Protein AF-A0A2J8P5T5-F1 (afdb_monomer_lite)

Secondary structure (DSSP, 8-state):
----------------------SS--PPPPP--HHHHHHHHHT-TT--SHHHHHHHHHHHHHHTT-HHHHHHHHTT-HHHHHHHS-TTSGGG-HHHHHHHHHHGGGGGGS---TTTTT--SSEEEEEEE------S-SPPP-S-EEEEEEETTEE---EEPPTT--EEEEEEE---SEEEEEEEE---

Foldseek 3Di:
DDDDDDDDDDDDDDDDDPPPPDPPFDDDDDDDDLVVLLVVLVPPPVQDDPVSSVVLSCLVCLQVLNNLVSVCVVLVPVVVVPVPDDCPDQSNPVVSVVVVSVVSNVSSVDRHLRNLVPQQFDKDKDKFAADDDPDPDDDDDDFWKWKKWAAPSGIDDTHTDPPPDGIDIDIDGRRRHTDDMDMDTPPD

InterPro domains:
  IPR004012 RUN domain [PF02759] (38-112)
  IPR004012 RUN domain [PS50826] (1-120)
  IPR004012 RUN domain [SM00593] (54-117)
  IPR036392 PLAT/LH2 domain superfamily [SSF49723] (125-188)
  IPR037213 RUN domain superfamily [G3DSA:1.20.58.900] (7-121)
  IPR037213 RUN domain superfamily [SSF140741] (29-117)
  IPR047278 DENN domain-containing protein 5A/B [PTHR46070] (7-188)

Organism: Pan troglodytes (NCBI:txid9598)

pLDDT: mean 87.43, std 20.76, range [27.47, 98.69]

Sequence (188 aa):
QDNRQRKLTSGSLSTSERRKSDASSLMPPLRISLIQDMRHIQNIGEIKTDVGKARAWVRLSMEKKLLSRHLKQLLSDHELTKKLYKRYAFLRCDDEKEQFLYHLLSFNAVDYFCFTNVFTTILIPYHILIVPSKKLGGSMFTANPWICISGELGETQILQIPRNVLEMTFECQNLGKLTTVQIGHDNS

Structure (mmCIF, N/CA/C/O backbone):
data_AF-A0A2J8P5T5-F1
#
_entry.id   AF-A0A2J8P5T5-F1
#
loop_
_atom_site.group_PDB
_atom_site.id
_atom_site.type_symbol
_atom_site.label_atom_id
_atom_site.label_alt_id
_atom_site.label_comp_id
_atom_site.label_asym_id
_atom_site.label_entity_id
_atom_site.label_seq_id
_atom_site.pdbx_PDB_ins_code
_atom_site.Cartn_x
_atom_site.Cartn_y
_atom_site.Cartn_z
_atom_site.occupancy
_atom_site.B_iso_or_equiv
_atom_site.auth_seq_id
_atom_site.auth_comp_id
_atom_site.auth_asym_id
_atom_site.auth_atom_id
_atom_site.pdbx_PDB_model_num
ATOM 1 N N . GLN A 1 1 ? 72.557 45.387 9.253 1.00 35.22 1 GLN A N 1
ATOM 2 C CA . GLN A 1 1 ? 71.970 45.934 8.016 1.00 35.22 1 GLN A CA 1
ATOM 3 C C . GLN A 1 1 ? 71.330 44.779 7.271 1.00 35.22 1 GLN A C 1
ATOM 5 O O . GLN A 1 1 ? 72.048 43.833 6.989 1.00 35.22 1 GLN A O 1
ATOM 10 N N . ASP A 1 2 ? 70.012 44.886 7.053 1.00 29.78 2 ASP A N 1
ATOM 11 C CA . ASP A 1 2 ? 69.131 44.076 6.189 1.00 29.78 2 ASP A CA 1
ATOM 12 C C . ASP A 1 2 ? 69.034 42.556 6.483 1.00 29.78 2 ASP A C 1
ATOM 14 O O . ASP A 1 2 ? 70.019 41.893 6.750 1.00 29.78 2 ASP A O 1
ATOM 18 N N . ASN A 1 3 ? 67.879 41.879 6.461 1.00 28.92 3 ASN A N 1
ATOM 19 C CA . ASN A 1 3 ? 66.601 42.199 5.834 1.00 28.92 3 ASN A CA 1
ATOM 20 C C . ASN A 1 3 ? 65.466 41.271 6.347 1.00 28.92 3 ASN A C 1
ATOM 22 O O . ASN A 1 3 ? 65.709 40.113 6.672 1.00 28.92 3 ASN A O 1
ATOM 26 N N . ARG A 1 4 ? 64.219 41.754 6.218 1.00 33.91 4 ARG A N 1
ATOM 27 C CA . ARG A 1 4 ? 62.962 41.001 5.956 1.00 33.91 4 ARG A CA 1
ATOM 28 C C . ARG A 1 4 ? 62.221 40.249 7.073 1.00 33.91 4 ARG A C 1
ATOM 30 O O . ARG A 1 4 ? 62.177 39.028 7.158 1.00 33.91 4 ARG A O 1
ATOM 37 N N . GLN A 1 5 ? 61.420 41.046 7.771 1.00 36.28 5 GLN A N 1
ATOM 38 C CA . GLN A 1 5 ? 59.956 40.936 7.904 1.00 36.28 5 GLN A CA 1
ATOM 39 C C . GLN A 1 5 ? 59.239 39.865 7.040 1.00 36.28 5 GLN A C 1
ATOM 41 O O . GLN A 1 5 ? 59.203 39.972 5.814 1.00 36.28 5 GLN A O 1
ATOM 46 N N . ARG A 1 6 ? 58.522 38.933 7.689 1.00 32.44 6 ARG A N 1
ATOM 47 C CA . ARG A 1 6 ? 57.269 38.341 7.174 1.00 32.44 6 ARG A CA 1
ATOM 48 C C . ARG A 1 6 ? 56.254 38.174 8.306 1.00 32.44 6 ARG A C 1
ATOM 50 O O . ARG A 1 6 ? 56.415 37.362 9.207 1.00 32.44 6 ARG A O 1
ATOM 57 N N . LYS A 1 7 ? 55.214 39.001 8.226 1.00 29.86 7 LYS A N 1
ATOM 58 C CA . LYS A 1 7 ? 54.005 39.030 9.052 1.00 29.86 7 LYS A CA 1
ATOM 59 C C . LYS A 1 7 ? 53.033 37.999 8.457 1.00 29.86 7 LYS A C 1
ATOM 61 O O . LYS A 1 7 ? 52.694 38.117 7.283 1.00 29.86 7 LYS A O 1
ATOM 66 N N . LEU A 1 8 ? 52.627 36.987 9.222 1.00 28.56 8 LEU A N 1
ATOM 67 C CA . LEU A 1 8 ? 51.576 36.043 8.822 1.00 28.56 8 LEU A CA 1
ATOM 68 C C . LEU A 1 8 ? 50.213 36.671 9.133 1.00 28.56 8 LEU A C 1
ATOM 70 O O . LEU A 1 8 ? 49.877 36.913 10.289 1.00 28.56 8 LEU A O 1
ATOM 74 N N . THR A 1 9 ? 49.460 36.985 8.084 1.00 30.09 9 THR A N 1
ATOM 75 C CA . THR A 1 9 ? 48.079 37.464 8.134 1.00 30.09 9 THR A CA 1
ATOM 76 C C . THR A 1 9 ? 47.120 36.274 8.136 1.00 30.09 9 THR A C 1
ATOM 78 O O . THR A 1 9 ? 47.152 35.435 7.238 1.00 30.09 9 THR A O 1
ATOM 81 N N . SER A 1 10 ? 46.239 36.206 9.138 1.00 32.12 10 SER A N 1
ATOM 82 C CA . SER A 1 10 ? 45.092 35.297 9.152 1.00 32.12 10 SER A CA 1
ATOM 83 C C . SER A 1 10 ? 44.019 35.820 8.191 1.00 32.12 10 SER A C 1
ATOM 85 O O . SER A 1 10 ? 43.298 36.766 8.509 1.00 32.12 10 SER A O 1
ATOM 87 N N . GLY A 1 11 ? 43.930 35.227 7.003 1.00 27.47 11 GLY A N 1
ATOM 88 C CA . GLY A 1 11 ? 42.862 35.484 6.039 1.00 27.47 11 GLY A CA 1
ATOM 89 C C . GLY A 1 11 ? 41.840 34.3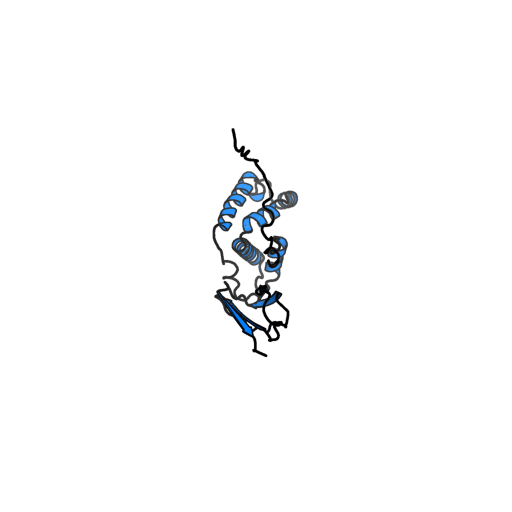53 6.054 1.00 27.47 11 GLY A C 1
ATOM 90 O O . GLY A 1 11 ? 42.068 33.307 5.457 1.00 27.47 11 GLY A O 1
ATOM 91 N N . SER A 1 12 ? 40.717 34.572 6.736 1.00 33.53 12 SER A N 1
ATOM 92 C CA . SER A 1 12 ? 39.482 33.807 6.552 1.00 33.53 12 SER A CA 1
ATOM 93 C C . SER A 1 12 ? 38.841 34.235 5.232 1.00 33.53 12 SER A C 1
ATOM 95 O O . SER A 1 12 ? 38.459 35.399 5.108 1.00 33.53 12 SER A O 1
ATOM 97 N N . LEU A 1 13 ? 38.687 33.321 4.267 1.00 30.72 13 LEU A N 1
ATOM 98 C CA . LEU A 1 13 ? 37.859 33.575 3.086 1.00 30.72 13 LEU A CA 1
ATOM 99 C C . LEU A 1 13 ? 37.164 32.299 2.576 1.00 30.72 13 LEU A C 1
ATOM 101 O O . LEU A 1 13 ? 37.778 31.413 1.991 1.00 30.72 13 LEU A O 1
ATOM 105 N N . SER A 1 14 ? 35.862 32.253 2.868 1.00 30.58 14 SER A N 1
ATOM 106 C CA . SER A 1 14 ? 34.749 31.651 2.117 1.00 30.58 14 SER A CA 1
ATOM 107 C C . SER A 1 14 ? 34.985 30.353 1.331 1.00 30.58 14 SER A C 1
ATOM 109 O O . SER A 1 14 ? 35.378 30.359 0.166 1.00 30.58 14 SER A O 1
ATOM 111 N N . THR A 1 15 ? 34.540 29.242 1.915 1.00 30.91 15 THR A N 1
ATOM 112 C CA . THR A 1 15 ? 34.145 28.027 1.196 1.00 30.91 15 THR A CA 1
ATOM 113 C C . THR A 1 15 ? 32.704 28.158 0.672 1.00 30.91 15 THR A C 1
ATOM 115 O O . THR A 1 15 ? 31.755 27.657 1.266 1.00 30.91 15 THR A O 1
ATOM 118 N N . SER A 1 16 ? 32.546 28.818 -0.474 1.00 36.56 16 SER A N 1
ATOM 119 C CA . SER A 1 16 ? 31.381 28.703 -1.371 1.00 36.56 16 SER A CA 1
ATOM 120 C C . SER A 1 16 ? 31.947 28.236 -2.715 1.00 36.56 16 SER A C 1
ATOM 122 O O . SER A 1 16 ? 32.933 28.792 -3.169 1.00 36.56 16 SER A O 1
ATOM 124 N N . GLU A 1 17 ? 31.488 27.194 -3.398 1.00 33.38 17 GLU A N 1
ATOM 125 C CA . GLU A 1 17 ? 30.139 26.664 -3.517 1.00 33.38 17 GLU A CA 1
ATOM 126 C C . GLU A 1 17 ? 30.220 25.133 -3.661 1.00 33.38 17 GLU A C 1
ATOM 128 O O . GLU A 1 17 ? 30.683 24.600 -4.673 1.00 33.38 17 GLU A O 1
ATOM 133 N N . ARG A 1 18 ? 29.734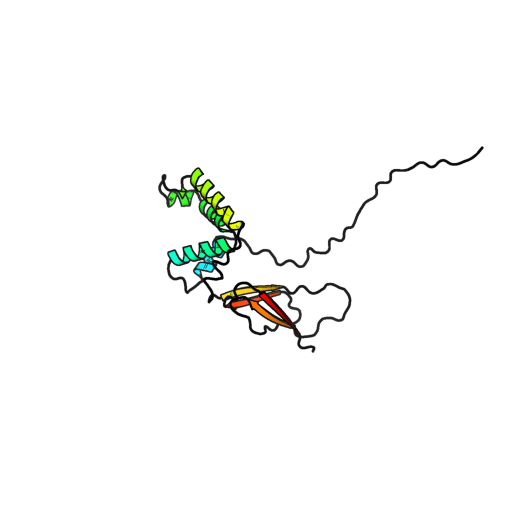 24.381 -2.665 1.00 37.88 18 ARG A N 1
ATOM 134 C CA . ARG A 1 18 ? 29.313 22.998 -2.921 1.00 37.88 18 ARG A CA 1
ATOM 135 C C . ARG A 1 18 ? 28.093 23.088 -3.827 1.00 37.88 18 ARG A C 1
ATOM 137 O O . ARG A 1 18 ? 27.024 23.486 -3.371 1.00 37.88 18 ARG A O 1
ATOM 144 N N . ARG A 1 19 ? 28.283 22.754 -5.106 1.00 39.84 19 ARG A N 1
ATOM 145 C CA . ARG A 1 19 ? 27.225 22.588 -6.107 1.00 39.84 19 ARG A CA 1
ATOM 146 C C . ARG A 1 19 ? 26.043 21.843 -5.479 1.00 39.84 19 ARG A C 1
ATOM 148 O O . ARG A 1 19 ? 26.111 20.642 -5.238 1.00 39.84 19 ARG A O 1
ATOM 155 N N . LYS A 1 20 ? 24.963 22.577 -5.199 1.00 43.47 20 LYS A N 1
ATOM 156 C CA . LYS A 1 20 ? 23.622 22.040 -4.946 1.00 43.47 20 LYS A CA 1
ATOM 157 C C . LYS A 1 20 ? 23.070 21.539 -6.282 1.00 43.47 20 LYS A C 1
ATOM 159 O O . LYS A 1 20 ? 22.247 22.184 -6.917 1.00 43.47 20 LYS A O 1
ATOM 164 N N . SER A 1 21 ? 23.558 20.401 -6.737 1.00 46.47 21 SER A N 1
ATOM 165 C CA . SER A 1 21 ? 22.941 19.628 -7.809 1.00 46.47 21 SER A CA 1
ATOM 166 C C . SER A 1 21 ? 22.584 18.293 -7.186 1.00 46.47 21 SER A C 1
ATOM 168 O O . SER A 1 21 ? 23.513 17.586 -6.829 1.00 46.47 21 SER A O 1
ATOM 170 N N . ASP A 1 22 ? 21.286 18.064 -6.937 1.00 47.22 22 ASP A N 1
ATOM 171 C CA . ASP A 1 22 ? 20.626 16.736 -6.860 1.00 47.22 22 ASP A CA 1
ATOM 172 C C . ASP A 1 22 ? 19.216 16.770 -6.228 1.00 47.22 22 ASP A C 1
ATOM 174 O O . ASP A 1 22 ? 18.605 15.737 -5.984 1.00 47.22 22 ASP A O 1
ATOM 178 N N . ALA A 1 23 ? 18.617 17.948 -6.026 1.00 47.44 23 ALA A N 1
ATOM 179 C CA . ALA A 1 23 ? 17.243 18.050 -5.514 1.00 47.44 23 ALA A CA 1
ATOM 180 C C . ALA A 1 23 ? 16.134 17.905 -6.587 1.00 47.44 23 ALA A C 1
ATOM 182 O O . ALA A 1 23 ? 14.965 18.089 -6.269 1.00 47.44 23 ALA A O 1
ATOM 183 N N . SER A 1 24 ? 16.461 17.637 -7.859 1.00 55.06 24 SER A N 1
ATOM 184 C CA . SER A 1 24 ? 15.536 17.866 -8.989 1.00 55.06 24 SER A CA 1
ATOM 185 C C . SER A 1 24 ? 14.972 16.617 -9.676 1.00 55.06 24 SER A C 1
ATOM 187 O O . SER A 1 24 ? 14.573 16.701 -10.834 1.00 55.06 24 SER A O 1
ATOM 189 N N . SER A 1 25 ? 14.930 15.462 -9.012 1.00 61.00 25 SER A N 1
ATOM 190 C CA . SER A 1 25 ? 14.325 14.252 -9.605 1.00 61.00 25 SER A 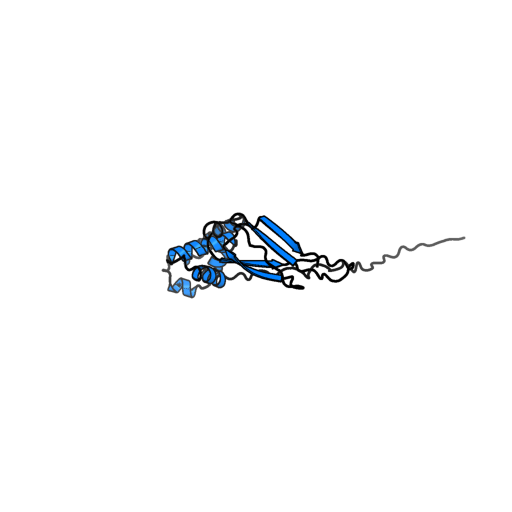CA 1
ATOM 191 C C . SER A 1 25 ? 13.922 13.215 -8.554 1.00 61.00 25 SER A C 1
ATOM 193 O O . SER A 1 25 ? 14.279 12.046 -8.651 1.00 61.00 25 SER A O 1
ATOM 195 N N . LEU A 1 26 ? 13.205 13.650 -7.518 1.00 78.44 26 LEU A N 1
ATOM 196 C CA . LEU A 1 26 ? 12.557 12.745 -6.570 1.00 78.44 26 LEU A CA 1
ATOM 197 C C . LEU A 1 26 ? 11.050 12.822 -6.798 1.00 78.44 26 LEU A C 1
ATOM 199 O O . LEU A 1 26 ? 10.496 13.922 -6.832 1.00 78.44 26 LEU A O 1
ATOM 203 N N . MET A 1 27 ? 10.401 11.664 -6.948 1.00 84.12 27 MET A N 1
ATOM 204 C CA . MET A 1 27 ? 8.940 11.605 -6.966 1.00 84.12 27 MET A CA 1
ATOM 205 C C . MET A 1 27 ? 8.396 12.249 -5.685 1.00 84.12 27 MET A C 1
ATOM 207 O O . MET A 1 27 ? 8.989 12.065 -4.612 1.00 84.12 27 MET A O 1
ATOM 211 N N . PRO A 1 28 ? 7.276 12.987 -5.759 1.00 84.69 28 PRO A N 1
ATOM 212 C CA . PRO A 1 28 ? 6.652 13.513 -4.559 1.00 84.69 28 PRO A CA 1
ATOM 213 C C . PRO A 1 28 ? 6.313 12.350 -3.615 1.00 84.69 28 PRO A C 1
ATOM 215 O O . PRO A 1 28 ? 5.844 11.302 -4.071 1.00 84.69 28 PRO A O 1
ATOM 218 N N . PRO A 1 29 ? 6.539 12.499 -2.298 1.00 86.00 29 PRO A N 1
ATOM 219 C CA . PRO A 1 29 ? 6.202 11.446 -1.357 1.00 86.00 29 PRO A CA 1
ATOM 220 C C . PRO A 1 29 ? 4.699 11.170 -1.410 1.00 86.00 29 PRO A C 1
ATOM 222 O O . PRO A 1 29 ? 3.881 12.094 -1.490 1.00 86.00 29 PRO A O 1
ATOM 225 N N . LEU A 1 30 ? 4.327 9.891 -1.323 1.00 85.50 30 LEU A N 1
ATOM 226 C CA . LEU A 1 30 ? 2.925 9.509 -1.207 1.00 85.50 30 LEU A CA 1
ATOM 227 C C . LEU A 1 30 ? 2.309 10.184 0.021 1.00 85.50 30 LEU A C 1
ATOM 229 O O . LEU A 1 30 ? 2.886 10.194 1.113 1.00 85.50 30 LEU A O 1
ATOM 233 N N . ARG A 1 31 ? 1.110 10.747 -0.154 1.00 88.69 31 ARG A N 1
ATOM 234 C CA . ARG A 1 31 ? 0.384 11.349 0.964 1.00 88.69 31 ARG A CA 1
ATOM 235 C C . ARG A 1 31 ? 0.023 10.259 1.968 1.00 88.69 31 ARG A C 1
ATOM 237 O O . ARG A 1 31 ? -0.566 9.240 1.619 1.00 88.69 31 ARG A O 1
ATOM 244 N N . ILE A 1 32 ? 0.352 10.499 3.231 1.00 94.00 32 ILE A N 1
ATOM 245 C CA . ILE A 1 32 ? -0.052 9.625 4.330 1.00 94.00 32 ILE A CA 1
ATOM 246 C C . ILE A 1 32 ? -1.427 10.083 4.805 1.00 94.00 32 ILE A C 1
ATOM 248 O O . ILE A 1 32 ? -1.570 11.199 5.306 1.00 94.00 32 ILE A O 1
ATOM 252 N N . SER A 1 33 ? -2.438 9.231 4.642 1.00 96.38 33 SER A N 1
ATOM 253 C CA . SER A 1 33 ? -3.807 9.540 5.045 1.00 96.38 33 SER A CA 1
ATOM 254 C C . SER A 1 33 ? -4.583 8.279 5.407 1.00 96.38 33 SER A C 1
ATOM 256 O O . SER A 1 33 ? -4.869 7.449 4.543 1.00 96.38 33 SER A O 1
ATOM 258 N N . LEU A 1 34 ? -5.017 8.213 6.672 1.00 96.31 34 LEU A N 1
ATOM 259 C CA . LEU A 1 34 ? -5.958 7.213 7.184 1.00 96.31 34 LEU A CA 1
ATOM 260 C C . LEU A 1 34 ? -7.162 7.041 6.244 1.00 96.31 34 LEU A C 1
ATOM 262 O O . LEU A 1 34 ? -7.532 5.924 5.895 1.00 96.31 34 LEU A O 1
ATOM 266 N N . ILE A 1 35 ? -7.755 8.156 5.809 1.00 96.88 35 ILE A N 1
ATOM 267 C CA . ILE A 1 35 ? -8.984 8.162 5.008 1.00 96.88 35 ILE A CA 1
ATOM 268 C C . ILE A 1 35 ? -8.722 7.618 3.600 1.00 96.88 35 ILE A C 1
ATOM 270 O O . ILE A 1 35 ? -9.554 6.886 3.071 1.00 96.88 35 ILE A O 1
ATOM 274 N N . GLN A 1 36 ? -7.582 7.956 2.986 1.00 96.19 36 GLN A N 1
ATOM 275 C CA . GLN A 1 36 ? -7.237 7.419 1.664 1.00 96.19 36 GLN A CA 1
ATOM 276 C C . GLN A 1 36 ? -7.035 5.905 1.722 1.00 96.19 36 GLN A C 1
ATOM 278 O O . GLN A 1 36 ? -7.566 5.198 0.870 1.00 96.19 36 GLN A O 1
ATOM 283 N N . ASP A 1 37 ? -6.366 5.405 2.761 1.00 97.00 37 ASP A N 1
ATOM 284 C CA . ASP A 1 37 ? -6.156 3.967 2.929 1.00 97.00 37 ASP A CA 1
ATOM 285 C C . ASP A 1 37 ? -7.462 3.227 3.240 1.00 97.00 37 ASP A C 1
ATOM 287 O O . ASP A 1 37 ? -7.695 2.146 2.708 1.00 97.00 37 ASP A O 1
ATOM 291 N N . MET A 1 38 ? -8.374 3.819 4.020 1.00 97.62 38 MET A N 1
ATOM 292 C CA . MET A 1 38 ? -9.720 3.259 4.202 1.00 97.62 38 MET A CA 1
ATOM 293 C C . MET A 1 38 ? -10.498 3.202 2.881 1.00 97.62 38 MET A C 1
ATOM 295 O O . MET A 1 38 ? -11.106 2.176 2.582 1.00 97.62 38 MET A O 1
ATOM 299 N N . ARG A 1 39 ? -10.455 4.271 2.073 1.00 96.81 39 ARG A N 1
ATOM 300 C CA . ARG A 1 39 ? -11.125 4.315 0.762 1.00 96.81 39 ARG A CA 1
ATOM 301 C C . ARG A 1 39 ? -10.555 3.292 -0.211 1.00 96.81 39 ARG A C 1
ATOM 303 O O . ARG A 1 39 ? -11.330 2.655 -0.914 1.00 96.81 39 ARG A O 1
ATOM 310 N N . HIS A 1 40 ? -9.234 3.105 -0.222 1.00 95.75 40 HIS A N 1
ATOM 311 C CA . HIS A 1 40 ? -8.601 2.073 -1.037 1.00 95.75 40 HIS A CA 1
ATOM 312 C C . HIS A 1 40 ? -9.211 0.701 -0.729 1.00 95.75 40 HIS A C 1
ATOM 314 O O . HIS A 1 40 ? -9.721 0.055 -1.634 1.00 95.75 40 HIS A O 1
ATOM 320 N N . ILE A 1 41 ? -9.291 0.321 0.552 1.00 97.94 41 ILE A N 1
ATOM 321 C CA . ILE A 1 41 ? -9.909 -0.947 0.970 1.00 97.94 41 ILE A CA 1
ATOM 322 C C . ILE A 1 41 ? -11.404 -1.015 0.636 1.00 97.94 41 ILE A C 1
ATOM 324 O O . ILE A 1 41 ? -11.898 -2.063 0.231 1.00 97.94 41 ILE A O 1
ATOM 328 N N . GLN A 1 42 ? -12.144 0.082 0.809 1.00 96.62 42 GLN A N 1
ATOM 329 C CA . GLN A 1 42 ? -13.579 0.130 0.505 1.00 96.62 42 GLN A CA 1
ATOM 330 C C . GLN A 1 42 ? -13.886 -0.086 -0.981 1.00 96.62 42 GLN A C 1
ATOM 332 O O . GLN A 1 42 ? -14.956 -0.607 -1.291 1.00 96.62 42 GLN A O 1
ATOM 337 N N . ASN A 1 43 ? -12.960 0.286 -1.868 1.00 95.81 43 ASN A N 1
ATOM 338 C CA . ASN A 1 43 ? -13.097 0.125 -3.314 1.00 95.81 43 ASN A CA 1
ATOM 339 C C . ASN A 1 43 ? -12.727 -1.286 -3.803 1.00 95.81 43 ASN A C 1
ATOM 341 O O . ASN A 1 43 ? -12.959 -1.608 -4.966 1.00 95.81 43 ASN A O 1
ATOM 345 N N . ILE A 1 44 ? -12.185 -2.146 -2.934 1.00 95.50 44 ILE A N 1
ATOM 346 C CA . ILE A 1 44 ? -11.875 -3.536 -3.273 1.00 95.50 44 ILE A CA 1
ATOM 347 C C . ILE A 1 44 ? -13.174 -4.358 -3.242 1.00 95.50 44 ILE A C 1
ATOM 349 O O . ILE A 1 44 ? -13.660 -4.758 -2.182 1.00 95.50 44 ILE A O 1
ATOM 353 N N . GLY A 1 45 ? -13.737 -4.623 -4.424 1.00 93.12 45 GLY A N 1
ATOM 354 C CA . GLY A 1 45 ? -15.049 -5.268 -4.580 1.00 93.12 45 GLY A CA 1
ATOM 355 C C . GLY A 1 45 ? -15.147 -6.710 -4.060 1.00 93.12 45 GLY A C 1
ATOM 356 O O . GLY A 1 45 ? -16.236 -7.170 -3.716 1.00 93.12 45 GLY A O 1
ATOM 357 N N . GLU A 1 46 ? -14.026 -7.425 -3.950 1.00 93.38 46 GLU A N 1
ATOM 358 C CA . GLU A 1 46 ? -13.978 -8.784 -3.390 1.00 93.38 46 GLU A CA 1
ATOM 359 C C . GLU A 1 46 ? -14.208 -8.818 -1.864 1.00 93.38 46 GLU A C 1
ATOM 361 O O . GLU A 1 46 ? -14.671 -9.828 -1.325 1.00 93.38 46 GLU A O 1
ATOM 366 N N . ILE A 1 47 ? -13.974 -7.706 -1.152 1.00 96.12 47 ILE A N 1
ATOM 367 C CA . ILE A 1 47 ? -14.118 -7.633 0.306 1.00 96.12 47 ILE A CA 1
ATOM 368 C C . ILE A 1 47 ? -15.523 -7.149 0.681 1.00 96.12 47 ILE A C 1
ATOM 370 O O . ILE A 1 47 ? -15.802 -5.957 0.826 1.00 96.12 47 ILE A O 1
ATOM 374 N N . LYS A 1 48 ? -16.423 -8.106 0.905 1.00 96.62 48 LYS A N 1
ATOM 375 C CA . LYS A 1 48 ? -17.849 -7.819 1.139 1.00 96.62 48 LYS A CA 1
ATOM 376 C C . LYS A 1 48 ? -18.196 -7.432 2.578 1.00 96.62 48 LYS A C 1
ATOM 378 O O . LYS A 1 48 ? -19.142 -6.683 2.790 1.00 96.62 48 LYS A O 1
ATOM 383 N N . THR A 1 49 ? -17.465 -7.944 3.569 1.00 98.12 49 THR A N 1
ATOM 384 C CA . THR A 1 49 ? -17.822 -7.792 4.991 1.00 98.12 49 THR A CA 1
ATOM 385 C C . THR A 1 49 ? -17.038 -6.674 5.669 1.00 98.12 49 THR A C 1
ATOM 387 O O . THR A 1 49 ? -15.866 -6.455 5.362 1.00 98.12 49 THR A O 1
ATOM 390 N N . ASP A 1 50 ? -17.643 -6.013 6.659 1.00 97.88 50 ASP A N 1
ATOM 391 C CA . ASP A 1 50 ? -16.962 -4.975 7.448 1.00 97.88 50 ASP A CA 1
ATOM 392 C C . ASP A 1 50 ? -15.758 -5.534 8.213 1.00 97.88 50 ASP A C 1
ATOM 394 O O . ASP A 1 50 ? -14.698 -4.910 8.268 1.00 97.88 50 ASP A O 1
ATOM 398 N N . VAL A 1 51 ? -15.878 -6.764 8.724 1.00 98.44 51 VAL A N 1
ATOM 399 C CA . VAL A 1 51 ? -14.764 -7.491 9.350 1.00 98.44 51 VAL A CA 1
ATOM 400 C C . VAL A 1 51 ? -13.637 -7.729 8.343 1.00 98.44 51 VAL A C 1
ATOM 402 O O . VAL A 1 51 ? -12.465 -7.554 8.677 1.00 98.44 51 VAL A O 1
ATOM 405 N N . GLY A 1 52 ? -13.969 -8.102 7.103 1.00 98.25 52 GLY A N 1
ATOM 406 C CA . GLY A 1 52 ? -13.004 -8.254 6.017 1.00 98.25 52 GLY A CA 1
ATOM 407 C C . GLY A 1 52 ? -12.286 -6.942 5.707 1.00 98.25 52 GLY A C 1
ATOM 408 O O . GLY A 1 52 ? -11.058 -6.919 5.657 1.00 98.25 52 GLY A O 1
ATOM 409 N N . LYS A 1 53 ? -13.034 -5.838 5.595 1.00 98.44 53 LYS A N 1
ATOM 410 C CA . LYS A 1 53 ? -12.480 -4.499 5.341 1.00 98.44 53 LYS A CA 1
ATOM 411 C C . LYS A 1 53 ? -11.552 -4.058 6.470 1.00 98.44 53 LYS A C 1
ATOM 413 O O . LYS A 1 53 ? -10.435 -3.629 6.204 1.00 98.44 53 LYS A O 1
ATOM 418 N N . ALA A 1 54 ? -11.943 -4.246 7.729 1.00 98.56 54 ALA A N 1
ATOM 419 C CA . ALA A 1 54 ? -11.081 -3.945 8.871 1.00 98.56 54 ALA A CA 1
ATOM 420 C C . ALA A 1 54 ? -9.792 -4.790 8.858 1.00 98.56 54 ALA A C 1
ATOM 422 O O . ALA A 1 54 ? -8.693 -4.259 9.017 1.00 98.56 54 ALA A O 1
ATOM 423 N N . ARG A 1 55 ? -9.902 -6.100 8.597 1.00 98.56 55 ARG A N 1
ATOM 424 C CA . ARG A 1 55 ? -8.751 -7.018 8.498 1.00 98.56 55 ARG A CA 1
ATOM 425 C C . ARG A 1 55 ? -7.804 -6.662 7.350 1.00 98.56 55 ARG A C 1
ATOM 427 O O . ARG A 1 55 ? -6.595 -6.850 7.496 1.00 98.56 55 ARG A O 1
ATOM 434 N N . ALA A 1 56 ? -8.332 -6.196 6.224 1.00 98.56 56 ALA A N 1
ATOM 435 C CA . ALA A 1 56 ? -7.545 -5.748 5.081 1.00 98.56 56 ALA A CA 1
ATOM 436 C C . ALA A 1 56 ? -6.860 -4.406 5.363 1.00 98.56 56 ALA A C 1
ATOM 438 O O . ALA A 1 56 ? -5.669 -4.250 5.108 1.00 98.56 56 ALA A O 1
ATOM 439 N N . TRP A 1 57 ? -7.578 -3.474 5.990 1.00 98.62 57 TRP A N 1
ATOM 440 C CA . TRP A 1 57 ? -7.050 -2.170 6.376 1.00 98.62 57 TRP A CA 1
ATOM 441 C C . TRP A 1 57 ? -5.911 -2.258 7.400 1.00 98.62 57 TRP A C 1
ATOM 443 O O . TRP A 1 57 ? -4.919 -1.537 7.278 1.00 98.62 57 TRP A O 1
ATOM 453 N N . VAL A 1 58 ? -6.002 -3.176 8.372 1.00 98.69 58 VAL A N 1
ATOM 454 C CA . VAL A 1 58 ? -4.900 -3.441 9.312 1.00 98.69 58 VAL A CA 1
ATOM 455 C C . VAL A 1 58 ? -3.671 -3.966 8.571 1.00 98.69 58 VAL A C 1
ATOM 457 O O . VAL A 1 58 ? -2.584 -3.440 8.788 1.00 98.69 58 VAL A O 1
ATOM 460 N N . ARG A 1 59 ? -3.832 -4.936 7.657 1.00 98.56 59 ARG A N 1
ATOM 461 C CA . ARG A 1 59 ? -2.724 -5.462 6.836 1.00 98.56 59 ARG A CA 1
ATOM 462 C C . ARG A 1 59 ? -2.053 -4.363 6.020 1.00 98.56 59 ARG A C 1
ATOM 464 O O . ARG A 1 59 ? -0.840 -4.207 6.107 1.00 98.56 59 ARG A O 1
ATOM 471 N N . LEU A 1 60 ? -2.845 -3.561 5.305 1.00 98.38 60 LEU A N 1
ATOM 472 C CA . LEU A 1 60 ? -2.339 -2.433 4.523 1.00 98.38 60 LEU A CA 1
ATOM 473 C C . LEU A 1 60 ? -1.574 -1.448 5.413 1.00 98.38 60 LEU A C 1
ATOM 475 O O . LEU A 1 60 ? -0.475 -1.022 5.079 1.00 98.38 60 LEU A O 1
ATOM 479 N N . SER A 1 61 ? -2.130 -1.113 6.577 1.00 98.44 61 SER A N 1
ATOM 480 C CA . SER A 1 61 ? -1.487 -0.193 7.514 1.00 98.44 61 SER A CA 1
ATOM 481 C C . SER A 1 61 ? -0.206 -0.768 8.130 1.00 98.44 61 SER A C 1
ATOM 483 O O . SER A 1 61 ? 0.699 0.003 8.430 1.00 98.44 61 SER A O 1
ATOM 485 N N . MET A 1 62 ? -0.101 -2.085 8.330 1.00 98.44 62 MET A N 1
ATOM 486 C CA . MET A 1 62 ? 1.133 -2.735 8.793 1.00 98.44 62 MET A CA 1
ATOM 487 C C . MET A 1 62 ? 2.215 -2.703 7.716 1.00 98.44 62 MET A C 1
ATOM 489 O O . MET A 1 62 ? 3.328 -2.268 7.986 1.00 98.44 62 MET A O 1
ATOM 493 N N . GLU A 1 63 ? 1.871 -3.096 6.492 1.00 98.25 63 GLU A N 1
ATOM 494 C CA . GLU A 1 63 ? 2.781 -3.093 5.344 1.00 98.25 63 GLU A CA 1
ATOM 495 C C . GLU A 1 63 ? 3.286 -1.681 5.012 1.00 98.25 63 GLU A C 1
ATOM 497 O O . GLU A 1 63 ? 4.477 -1.474 4.798 1.00 98.25 63 GLU A O 1
ATOM 502 N N . LYS A 1 64 ? 2.419 -0.666 5.115 1.00 97.50 64 LYS A N 1
ATOM 503 C CA . LYS A 1 64 ? 2.816 0.745 4.984 1.00 97.50 64 LYS A CA 1
ATOM 504 C C . LYS A 1 64 ? 3.556 1.306 6.207 1.00 97.50 64 LYS A C 1
ATOM 506 O O . LYS A 1 64 ? 4.007 2.448 6.146 1.00 97.50 64 LYS A O 1
ATOM 511 N N . LYS A 1 65 ? 3.663 0.558 7.314 1.00 98.12 65 LYS A N 1
ATOM 512 C CA . LYS A 1 65 ? 4.249 1.005 8.598 1.00 98.12 65 LYS A CA 1
ATOM 513 C C . LYS A 1 65 ? 3.525 2.214 9.215 1.00 98.12 65 LYS A C 1
ATOM 515 O O . LYS A 1 65 ? 4.123 3.148 9.751 1.00 98.12 65 LYS A O 1
ATOM 520 N N . LEU A 1 66 ? 2.196 2.209 9.109 1.00 98.12 66 LEU A N 1
ATOM 521 C CA . LEU A 1 66 ? 1.297 3.295 9.512 1.00 98.12 66 LEU A CA 1
ATOM 522 C C . LEU A 1 66 ? 0.274 2.905 10.585 1.00 98.12 66 LEU A C 1
ATOM 524 O O . LEU A 1 66 ? -0.436 3.789 11.057 1.00 98.12 66 LEU A O 1
ATOM 528 N N . LEU A 1 67 ? 0.183 1.637 11.005 1.00 98.50 67 LEU A N 1
ATOM 529 C CA . LEU A 1 67 ? -0.887 1.164 11.900 1.00 98.50 67 LEU A CA 1
ATOM 530 C C . LEU A 1 67 ? -1.020 1.995 13.190 1.00 98.50 67 LEU A C 1
ATOM 532 O O . LEU A 1 67 ? -2.103 2.506 13.475 1.00 98.50 67 LEU A O 1
ATOM 536 N N . SER A 1 68 ? 0.078 2.190 13.931 1.00 98.38 68 SER A N 1
ATOM 537 C CA . SER A 1 68 ? 0.078 3.023 15.147 1.00 98.38 68 SER A CA 1
ATOM 538 C C . SER A 1 68 ? -0.346 4.467 14.845 1.00 98.38 68 SER A C 1
ATOM 540 O O . SER A 1 68 ? -1.223 5.021 15.506 1.00 98.38 68 SER A O 1
ATOM 542 N N . ARG A 1 69 ? 0.207 5.066 13.780 1.00 98.06 69 ARG A N 1
ATOM 543 C CA . ARG A 1 69 ? -0.099 6.446 13.367 1.00 98.06 69 ARG A CA 1
ATOM 544 C C . ARG A 1 69 ? -1.572 6.624 13.005 1.00 98.06 69 ARG A C 1
ATOM 546 O O . ARG A 1 69 ? -2.184 7.609 13.408 1.00 98.06 69 ARG A O 1
ATOM 553 N N . HIS A 1 70 ? -2.137 5.685 12.257 1.00 98.44 70 HIS A N 1
ATOM 554 C CA . HIS A 1 70 ? -3.536 5.712 11.858 1.00 98.44 70 HIS A CA 1
ATOM 555 C C . HIS A 1 70 ? -4.481 5.565 13.042 1.00 98.44 70 HIS A C 1
ATOM 557 O O . HIS A 1 70 ? -5.431 6.335 13.150 1.00 98.44 70 HIS A O 1
ATOM 563 N N . LEU A 1 71 ? -4.215 4.623 13.948 1.00 98.19 71 LEU A N 1
ATOM 564 C CA . LEU A 1 71 ? -5.032 4.462 15.148 1.00 98.19 71 LEU A CA 1
ATOM 565 C C . LEU A 1 71 ? -4.906 5.674 16.074 1.00 98.19 71 LEU A C 1
ATOM 567 O O . LEU A 1 71 ? -5.914 6.133 16.597 1.00 98.19 71 LEU A O 1
ATOM 571 N N . LYS A 1 72 ? -3.714 6.268 16.202 1.00 97.81 72 LYS A N 1
ATOM 572 C CA . LYS A 1 72 ? -3.527 7.526 16.939 1.00 97.81 72 LYS A CA 1
ATOM 573 C C . LYS A 1 72 ? -4.346 8.672 16.335 1.00 97.81 72 LYS A C 1
ATOM 575 O O . LYS A 1 72 ? -4.974 9.413 17.082 1.00 97.81 72 LYS A O 1
ATOM 580 N N . GLN A 1 73 ? -4.368 8.798 15.005 1.00 97.38 73 GLN A N 1
ATOM 581 C CA . GLN A 1 73 ? -5.188 9.795 14.303 1.00 97.38 73 GLN A CA 1
ATOM 582 C C . GLN A 1 73 ? -6.692 9.522 14.454 1.00 97.38 73 GLN A C 1
ATOM 584 O O . GLN A 1 73 ? -7.470 10.452 14.620 1.00 97.38 73 GLN A O 1
ATOM 589 N N . LEU A 1 74 ? -7.120 8.261 14.400 1.00 96.38 74 LEU A N 1
ATOM 590 C CA . LEU A 1 74 ? -8.524 7.898 14.594 1.00 96.38 74 LEU A CA 1
ATOM 591 C C . LEU A 1 74 ? -8.991 8.217 16.024 1.00 96.38 74 LEU A C 1
ATOM 593 O O . LEU A 1 74 ? -10.090 8.723 16.222 1.00 96.38 74 LEU A O 1
ATOM 597 N N . LEU A 1 75 ? -8.138 7.943 17.013 1.00 96.56 75 LEU A N 1
ATOM 598 C CA . LEU A 1 75 ? -8.436 8.104 18.437 1.00 96.56 75 LEU A CA 1
ATOM 599 C C . LEU A 1 75 ? -8.169 9.519 18.973 1.00 96.56 75 LEU A C 1
ATOM 601 O O . LEU A 1 75 ? -8.409 9.763 20.155 1.00 96.56 75 LEU A O 1
ATOM 605 N N . SER A 1 76 ? -7.688 10.454 18.143 1.00 96.31 76 SER A N 1
ATOM 606 C CA . SER A 1 76 ? -7.567 11.864 18.542 1.00 96.31 76 SER A CA 1
ATOM 607 C C . SER A 1 76 ? -8.917 12.583 18.578 1.00 96.31 76 SER A C 1
ATOM 609 O O . SER A 1 76 ? -9.033 13.633 19.204 1.00 96.31 76 SER A O 1
ATOM 611 N N . ASP A 1 77 ? -9.949 12.027 17.931 1.00 95.62 77 ASP A N 1
ATOM 612 C CA . ASP A 1 77 ? -11.326 12.493 18.101 1.00 95.62 77 ASP A CA 1
ATOM 613 C C . ASP A 1 77 ? -11.918 11.919 19.401 1.00 95.62 77 ASP A C 1
ATOM 615 O O . ASP A 1 77 ? -12.552 10.854 19.456 1.00 95.62 77 ASP A O 1
ATOM 619 N N . HIS A 1 78 ? -11.653 12.633 20.494 1.00 95.44 78 HIS A N 1
ATOM 620 C CA . HIS A 1 78 ? -12.101 12.249 21.827 1.00 95.44 78 HIS A CA 1
ATOM 621 C C . HIS A 1 78 ? -13.626 12.289 21.969 1.00 95.44 78 HIS A C 1
ATOM 623 O O . HIS A 1 78 ? -14.181 11.479 22.713 1.00 95.44 78 HIS A O 1
ATOM 629 N N . GLU A 1 79 ? -14.314 13.186 21.262 1.00 97.19 79 GLU A N 1
ATOM 630 C CA . GLU A 1 79 ? -15.773 13.300 21.335 1.00 97.19 79 GLU A CA 1
ATOM 631 C C . GLU A 1 79 ? -16.450 12.123 20.631 1.00 97.19 79 GLU A C 1
ATOM 633 O O . GLU A 1 79 ? -17.362 11.510 21.193 1.00 97.19 79 GLU A O 1
ATOM 638 N N . LEU A 1 80 ? -15.934 11.705 19.470 1.00 96.12 80 LEU A N 1
ATOM 639 C CA . LEU A 1 80 ? -16.373 10.476 18.812 1.00 96.12 80 LEU A CA 1
ATOM 640 C C . LEU A 1 80 ? -16.140 9.248 19.703 1.00 96.12 80 LEU A C 1
ATOM 642 O O . LEU A 1 80 ? -17.037 8.420 19.880 1.00 96.12 80 LEU A O 1
ATOM 646 N N . THR A 1 81 ? -14.963 9.154 20.325 1.00 96.06 81 THR A N 1
ATOM 647 C CA . THR A 1 81 ? -14.624 8.034 21.214 1.00 96.06 81 THR A CA 1
ATOM 648 C C . THR A 1 81 ? -15.533 8.001 22.451 1.00 96.06 81 THR A C 1
ATOM 650 O O . THR A 1 81 ? -16.028 6.937 22.828 1.00 96.06 81 THR A O 1
ATOM 653 N N . LYS A 1 82 ? -15.831 9.156 23.064 1.00 96.75 82 LYS A N 1
ATOM 654 C CA . LYS A 1 82 ? -16.787 9.263 24.183 1.00 96.75 82 LYS A CA 1
ATOM 655 C C . LYS A 1 82 ? -18.209 8.882 23.776 1.00 96.75 82 LYS A C 1
ATOM 657 O O . LYS A 1 82 ? -18.900 8.262 24.582 1.00 96.75 82 LYS A O 1
ATOM 662 N N . LYS A 1 83 ? -18.628 9.249 22.560 1.00 98.12 83 LYS A N 1
ATOM 663 C CA . LYS A 1 83 ? -19.956 8.945 22.011 1.00 98.12 83 LYS A CA 1
ATOM 664 C C . LYS A 1 83 ? -20.152 7.448 21.760 1.00 98.12 83 LYS A C 1
ATOM 666 O O . LYS A 1 83 ? -21.245 6.941 21.989 1.00 98.12 83 LYS A O 1
ATOM 671 N N . LEU A 1 84 ? -19.117 6.750 21.289 1.00 98.00 84 LEU A N 1
ATOM 672 C CA . LEU A 1 84 ? -19.213 5.343 20.879 1.00 98.00 84 LEU A CA 1
ATOM 673 C C . LEU A 1 84 ? -18.859 4.340 21.986 1.00 98.00 84 LEU A C 1
ATOM 675 O O . LEU A 1 84 ? -19.354 3.214 21.964 1.00 98.00 84 LEU A O 1
ATOM 679 N N . TYR A 1 85 ? -18.026 4.721 22.958 1.00 97.94 85 TYR A N 1
ATOM 680 C CA . TYR A 1 85 ? -17.508 3.797 23.968 1.00 97.94 85 TYR A CA 1
ATOM 681 C C . TYR A 1 85 ? -17.917 4.168 25.398 1.00 97.94 85 TYR A C 1
ATOM 683 O O . TYR A 1 85 ? -17.891 5.329 25.817 1.00 97.94 85 TYR A O 1
ATOM 691 N N . LYS A 1 86 ? -18.233 3.141 26.199 1.00 98.00 86 LYS A N 1
ATOM 692 C CA . LYS A 1 86 ? -18.500 3.275 27.641 1.00 98.00 86 LYS A CA 1
ATOM 693 C C . LYS A 1 86 ? -17.255 3.762 28.388 1.00 98.00 86 LYS A C 1
ATOM 695 O O . LYS A 1 86 ? -16.138 3.496 27.962 1.00 98.00 86 LYS A O 1
ATOM 700 N N . ARG A 1 87 ? -17.432 4.428 29.536 1.00 96.81 87 ARG A N 1
ATOM 701 C CA . ARG A 1 87 ? -16.333 5.041 30.317 1.00 96.81 87 ARG A CA 1
ATOM 702 C C . ARG A 1 87 ? -15.211 4.066 30.703 1.00 96.81 87 ARG A C 1
ATOM 704 O O . ARG A 1 87 ? -14.071 4.491 30.792 1.00 96.81 87 ARG A O 1
ATOM 711 N N . TYR A 1 88 ? -15.538 2.794 30.912 1.00 96.44 88 TYR A N 1
ATOM 712 C CA . TYR A 1 88 ? -14.590 1.735 31.273 1.00 96.44 88 TYR A CA 1
ATOM 713 C C . TYR A 1 88 ? -14.010 0.985 30.061 1.00 96.44 88 TYR A C 1
ATOM 715 O O . TYR A 1 88 ? -13.315 -0.012 30.225 1.00 96.44 88 TYR A O 1
ATOM 723 N N . ALA A 1 89 ? -14.348 1.394 28.836 1.00 98.06 89 ALA A N 1
ATOM 724 C CA . ALA A 1 89 ? -13.820 0.755 27.641 1.00 98.06 89 ALA A CA 1
ATOM 725 C C . ALA A 1 89 ? -12.325 1.050 27.486 1.00 98.06 89 ALA A C 1
ATOM 727 O O . ALA A 1 89 ? -11.881 2.167 27.744 1.00 98.06 89 ALA A O 1
ATOM 728 N N . PHE A 1 90 ? -11.591 0.075 26.953 1.00 97.88 90 PHE A N 1
ATOM 72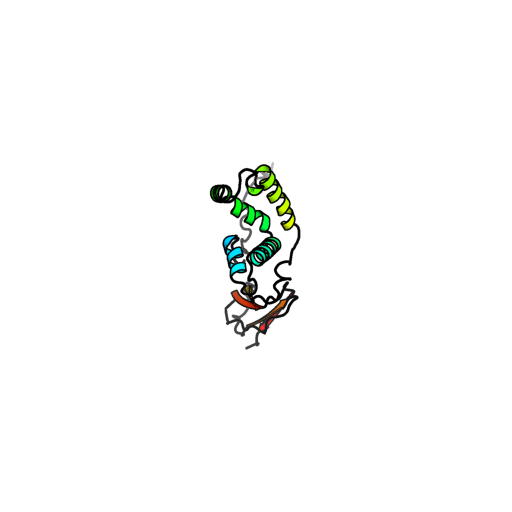9 C CA . PHE A 1 90 ? -10.158 0.164 26.678 1.00 97.88 90 PHE A CA 1
ATOM 730 C C . PHE A 1 90 ? -9.752 1.466 25.964 1.00 97.88 90 PHE A C 1
ATOM 732 O O . PHE A 1 90 ? -8.873 2.184 26.419 1.00 97.88 90 PHE A O 1
ATOM 739 N N . LEU A 1 91 ? -10.470 1.840 24.898 1.00 96.81 91 LEU A N 1
ATOM 740 C CA . LEU A 1 91 ? -10.166 3.034 24.096 1.00 96.81 91 LEU A CA 1
ATOM 741 C C . LEU A 1 91 ? -10.407 4.370 24.820 1.00 96.81 91 LEU A C 1
ATOM 743 O O . LEU A 1 91 ? -10.015 5.415 24.306 1.00 96.81 91 LEU A O 1
ATOM 747 N N . ARG A 1 92 ? -11.057 4.351 25.990 1.00 96.38 92 ARG A N 1
ATOM 748 C CA . ARG A 1 92 ? -11.260 5.522 26.858 1.00 96.38 92 ARG A CA 1
ATOM 749 C C . ARG A 1 92 ? -10.338 5.538 28.078 1.00 96.38 92 ARG A C 1
ATOM 751 O O . ARG A 1 92 ? -10.407 6.488 28.851 1.00 96.38 92 ARG A O 1
ATOM 758 N N . CYS A 1 93 ? -9.503 4.517 28.255 1.00 96.50 93 CYS A N 1
ATOM 759 C CA . CYS A 1 93 ? -8.445 4.506 29.254 1.00 96.50 93 CYS A CA 1
ATOM 760 C C . CYS A 1 93 ? -7.166 5.038 28.599 1.00 96.50 93 CYS A C 1
ATOM 762 O O . CYS A 1 93 ? -6.542 4.334 27.809 1.00 96.50 93 CYS A O 1
ATOM 764 N N . ASP A 1 94 ? -6.830 6.305 28.853 1.00 93.69 94 ASP A N 1
ATOM 765 C CA . ASP A 1 94 ? -5.766 6.994 28.113 1.00 93.69 94 ASP A CA 1
ATOM 766 C C . ASP A 1 94 ? -4.384 6.352 28.311 1.00 93.69 94 ASP A C 1
ATOM 768 O O . ASP A 1 94 ? -3.679 6.186 27.317 1.00 93.69 94 ASP A O 1
ATOM 772 N N . ASP A 1 95 ? -4.059 5.900 29.526 1.00 96.06 95 ASP A N 1
ATOM 773 C CA . ASP A 1 95 ? -2.780 5.245 29.839 1.00 96.06 95 ASP A CA 1
ATOM 774 C C . ASP A 1 95 ? -2.612 3.924 29.064 1.00 96.06 95 ASP A C 1
ATOM 776 O O . ASP A 1 95 ? -1.632 3.727 28.342 1.00 96.06 95 ASP A O 1
ATOM 780 N N . GLU A 1 96 ? -3.610 3.037 29.134 1.00 96.94 96 GLU A N 1
ATOM 781 C CA . GLU A 1 96 ? -3.603 1.743 28.432 1.00 96.94 96 GLU A CA 1
ATOM 782 C C . GLU A 1 96 ? -3.620 1.919 26.907 1.00 96.94 96 GLU A C 1
ATOM 784 O O . GLU A 1 96 ? -2.916 1.228 26.166 1.00 96.94 96 GLU A O 1
ATOM 789 N N . LYS A 1 97 ? -4.404 2.887 26.419 1.00 96.69 97 LYS A N 1
ATOM 790 C CA . LYS A 1 97 ? -4.468 3.253 25.001 1.00 96.69 97 LYS A CA 1
ATOM 791 C C . LYS A 1 97 ? -3.115 3.758 24.502 1.00 96.69 97 LYS A C 1
ATOM 793 O O . LYS A 1 97 ? -2.702 3.385 23.403 1.00 96.69 97 LYS A O 1
ATOM 798 N N . GLU A 1 98 ? -2.438 4.615 25.264 1.00 97.25 98 GLU A N 1
ATOM 799 C CA . GLU A 1 98 ? -1.120 5.136 24.904 1.00 97.25 98 GLU A CA 1
ATOM 800 C C . GLU A 1 98 ? -0.086 4.011 24.851 1.00 97.25 98 GLU A C 1
ATOM 802 O O . GLU A 1 98 ? 0.594 3.867 23.832 1.00 97.25 98 GLU A O 1
ATOM 807 N N . GLN A 1 99 ? -0.041 3.150 25.873 1.00 98.25 99 GLN A N 1
ATOM 808 C CA . GLN A 1 99 ? 0.823 1.969 25.872 1.00 98.25 99 GLN A CA 1
ATOM 809 C C . GLN A 1 99 ? 0.558 1.079 24.659 1.00 98.25 99 GLN A C 1
ATOM 811 O O . GLN A 1 99 ? 1.494 0.695 23.958 1.00 98.25 99 GLN A O 1
ATOM 816 N N . PHE A 1 100 ? -0.702 0.799 24.337 1.00 98.44 100 PHE A N 1
ATOM 817 C CA . PHE A 1 100 ? -1.052 0.034 23.144 1.00 98.44 100 PHE A CA 1
ATOM 818 C C . PHE A 1 100 ? -0.527 0.667 21.855 1.00 98.44 100 PHE A C 1
ATOM 820 O O . PHE A 1 100 ? 0.112 -0.020 21.058 1.00 98.44 100 PHE A O 1
ATOM 827 N N . LEU A 1 101 ? -0.715 1.975 21.661 1.00 98.25 101 LEU A N 1
ATOM 828 C CA . LEU A 1 101 ? -0.193 2.674 20.484 1.00 98.25 101 LEU A CA 1
ATOM 829 C C . LEU A 1 101 ? 1.342 2.630 20.411 1.00 98.25 101 LEU A C 1
ATOM 831 O O . LEU A 1 101 ? 1.878 2.498 19.305 1.00 98.25 101 LEU A O 1
ATOM 835 N N . TYR A 1 102 ? 2.042 2.697 21.550 1.00 98.06 102 TYR A N 1
ATOM 836 C CA . TYR A 1 102 ? 3.497 2.529 21.616 1.00 98.06 102 TYR A CA 1
ATOM 837 C C . TYR A 1 102 ? 3.937 1.124 21.209 1.00 98.06 102 TYR A C 1
ATOM 839 O O . TYR A 1 102 ? 4.837 0.991 20.382 1.00 98.06 102 TYR A O 1
ATOM 847 N N . HIS A 1 103 ? 3.278 0.075 21.707 1.00 98.44 103 HIS A N 1
ATOM 848 C CA . HIS A 1 103 ? 3.600 -1.303 21.325 1.00 98.44 103 HIS A CA 1
ATOM 849 C C . HIS A 1 103 ? 3.442 -1.524 19.816 1.00 98.44 103 HIS A C 1
ATOM 851 O O . HIS A 1 103 ? 4.279 -2.181 19.197 1.00 98.44 103 HIS A O 1
ATOM 857 N N . LEU A 1 104 ? 2.432 -0.915 19.187 1.00 98.38 104 LEU A N 1
ATOM 858 C CA . LEU A 1 104 ? 2.230 -1.000 17.738 1.00 98.38 104 LEU A CA 1
ATOM 859 C C . LEU A 1 104 ? 3.355 -0.358 16.908 1.00 98.38 104 LEU A C 1
ATOM 861 O O . LEU A 1 104 ? 3.478 -0.684 15.729 1.00 98.38 104 LEU A O 1
ATOM 865 N N . LEU A 1 105 ? 4.179 0.534 17.476 1.00 98.06 105 LEU A N 1
ATOM 866 C CA . LEU A 1 105 ? 5.335 1.097 16.762 1.00 98.06 105 LEU A CA 1
ATOM 867 C C . LEU A 1 105 ? 6.389 0.032 16.439 1.00 98.06 105 LEU A C 1
ATOM 869 O O . LEU A 1 105 ? 7.124 0.192 15.465 1.00 98.06 105 LEU A O 1
ATOM 873 N N . SER A 1 106 ? 6.433 -1.069 17.197 1.00 98.06 106 SER A N 1
ATOM 874 C CA . SER A 1 106 ? 7.330 -2.198 16.919 1.00 98.06 106 SER A CA 1
ATOM 875 C C . SER A 1 106 ? 7.103 -2.804 15.530 1.00 98.06 106 SER A C 1
ATOM 877 O O . SER A 1 106 ? 8.051 -3.277 14.904 1.00 98.06 106 SER A O 1
ATOM 879 N N . PHE A 1 107 ? 5.885 -2.706 14.982 1.00 97.38 107 PHE A N 1
ATOM 880 C CA . PHE A 1 107 ? 5.590 -3.179 13.631 1.00 97.38 107 PHE A CA 1
ATOM 881 C C . PHE A 1 107 ? 6.328 -2.404 12.536 1.00 97.38 107 PHE A C 1
ATOM 883 O O . PHE A 1 107 ? 6.495 -2.928 11.441 1.00 97.38 107 PHE A O 1
ATOM 890 N N . ASN A 1 108 ? 6.842 -1.206 12.819 1.00 97.38 108 ASN A N 1
ATOM 891 C CA . ASN A 1 108 ? 7.622 -0.445 11.844 1.00 97.38 108 ASN A CA 1
ATOM 892 C C . ASN A 1 108 ? 9.051 -0.993 11.667 1.00 97.38 108 ASN A C 1
ATOM 894 O O . ASN A 1 108 ? 9.701 -0.693 10.662 1.00 97.38 108 ASN A O 1
ATOM 898 N N . ALA A 1 109 ? 9.540 -1.791 12.623 1.00 97.12 109 ALA A N 1
ATOM 899 C CA . ALA A 1 109 ? 10.882 -2.373 12.596 1.00 97.12 109 ALA A CA 1
ATOM 900 C C . ALA A 1 109 ? 10.993 -3.619 11.698 1.00 97.12 109 ALA A C 1
ATOM 902 O O . ALA A 1 109 ? 12.096 -4.108 11.474 1.00 97.12 109 ALA A O 1
ATOM 903 N N . VAL A 1 110 ? 9.870 -4.127 11.185 1.00 96.44 110 VAL A N 1
ATOM 904 C CA . VAL A 1 110 ? 9.810 -5.320 10.333 1.00 96.44 110 VAL A CA 1
ATOM 905 C C . VAL A 1 110 ? 9.137 -4.960 9.012 1.00 96.44 110 VAL A C 1
ATOM 907 O O . VAL A 1 110 ? 8.207 -4.153 8.974 1.00 96.44 110 VAL A O 1
ATOM 910 N N . ASP A 1 111 ? 9.614 -5.553 7.922 1.00 97.00 111 ASP A N 1
ATOM 911 C CA . ASP A 1 111 ? 8.978 -5.429 6.615 1.00 97.00 111 ASP A CA 1
ATOM 912 C C . ASP A 1 111 ? 7.868 -6.474 6.486 1.00 97.00 111 ASP A C 1
ATOM 914 O O . ASP A 1 111 ? 8.116 -7.679 6.425 1.00 97.00 111 ASP A O 1
ATOM 918 N N . TYR A 1 112 ? 6.626 -5.997 6.472 1.00 97.88 112 TYR A N 1
ATOM 919 C CA . TYR A 1 112 ? 5.447 -6.825 6.258 1.00 97.88 112 TYR A CA 1
ATOM 920 C C . TYR A 1 112 ? 5.014 -6.751 4.798 1.00 97.88 112 TYR A C 1
ATOM 922 O O . TYR A 1 112 ? 4.937 -5.664 4.244 1.00 97.88 112 TYR A O 1
ATOM 930 N N . PHE A 1 113 ? 4.637 -7.894 4.227 1.00 97.81 113 PHE A N 1
ATOM 931 C CA . PHE A 1 113 ? 3.997 -8.004 2.906 1.00 97.81 113 PHE A CA 1
ATOM 932 C C . PHE A 1 113 ? 2.597 -8.628 3.029 1.00 97.81 113 PHE A C 1
ATOM 934 O O . PHE A 1 113 ? 2.138 -9.395 2.185 1.00 97.81 113 PHE A O 1
ATOM 941 N N . CYS A 1 114 ? 1.940 -8.407 4.171 1.00 98.00 114 CYS A N 1
ATOM 942 C CA . CYS A 1 114 ? 0.725 -9.119 4.554 1.00 98.00 114 CYS A CA 1
ATOM 943 C C . CYS A 1 114 ? -0.537 -8.616 3.843 1.00 98.00 114 CYS A C 1
ATOM 945 O O . CYS A 1 114 ? -1.552 -9.310 3.891 1.00 98.00 114 CYS A O 1
ATOM 947 N N . PHE A 1 115 ? -0.497 -7.444 3.206 1.00 98.38 115 PHE A N 1
ATOM 948 C CA . PHE A 1 115 ? -1.539 -6.984 2.296 1.00 98.38 115 PHE A CA 1
ATOM 949 C C . PHE A 1 115 ? -1.259 -7.509 0.888 1.00 98.38 115 PHE A C 1
ATOM 951 O O . PHE A 1 115 ? -2.084 -8.240 0.339 1.00 98.38 115 PHE A O 1
ATOM 958 N N . THR A 1 116 ? -0.065 -7.227 0.366 1.00 98.00 116 THR A N 1
ATOM 959 C CA . THR A 1 116 ? 0.343 -7.591 -0.997 1.00 98.00 116 THR A CA 1
ATOM 960 C C . THR A 1 116 ? 0.260 -9.096 -1.252 1.00 98.00 116 THR A C 1
ATOM 962 O O . THR A 1 116 ? -0.271 -9.508 -2.279 1.00 98.00 116 THR A O 1
ATOM 965 N N . ASN A 1 117 ? 0.684 -9.937 -0.306 1.00 97.88 117 ASN A N 1
ATOM 966 C CA . ASN A 1 117 ? 0.685 -11.393 -0.504 1.00 97.88 117 ASN A CA 1
ATOM 967 C C . ASN A 1 117 ? -0.695 -12.045 -0.328 1.00 97.88 117 ASN A C 1
ATOM 969 O O . ASN A 1 117 ? -0.861 -13.218 -0.650 1.00 97.88 117 ASN A O 1
ATOM 973 N N . VAL A 1 118 ? -1.680 -11.324 0.217 1.00 97.56 118 VAL A N 1
ATOM 974 C CA . VAL A 1 118 ? -3.044 -11.844 0.418 1.00 97.56 118 VAL A CA 1
ATOM 975 C C . VAL A 1 118 ? -3.961 -11.423 -0.724 1.00 97.56 118 VAL A C 1
ATOM 977 O O . VAL A 1 118 ? -4.753 -12.232 -1.200 1.00 97.56 118 VAL A O 1
ATOM 980 N N . PHE A 1 119 ? -3.854 -10.175 -1.173 1.00 97.06 119 PHE A N 1
ATOM 981 C CA . PHE A 1 119 ? -4.702 -9.614 -2.220 1.00 97.06 119 PHE A CA 1
ATOM 982 C C . PHE A 1 119 ? -3.981 -9.669 -3.568 1.00 97.06 119 PHE A C 1
ATOM 984 O O . PHE A 1 119 ? -3.535 -8.661 -4.103 1.00 97.06 119 PHE A O 1
ATOM 991 N N . THR A 1 120 ? -3.818 -10.870 -4.116 1.00 97.38 120 THR A N 1
ATOM 992 C CA . THR A 1 120 ? -3.006 -11.107 -5.326 1.00 97.38 120 THR A CA 1
ATOM 993 C C . THR A 1 120 ? -3.726 -10.777 -6.637 1.00 97.38 120 THR A C 1
ATOM 995 O O . THR A 1 120 ? -3.100 -10.733 -7.694 1.00 97.38 120 THR A O 1
ATOM 998 N N . THR A 1 121 ? -5.041 -10.549 -6.596 1.00 96.50 121 THR A N 1
ATOM 999 C CA . THR A 1 121 ? -5.860 -10.305 -7.799 1.00 96.50 121 THR A CA 1
ATOM 1000 C C . THR A 1 121 ? -6.347 -8.866 -7.937 1.00 96.50 121 THR A C 1
ATOM 1002 O O . THR A 1 121 ? -6.939 -8.515 -8.957 1.00 96.50 121 THR A O 1
ATOM 1005 N N . ILE A 1 122 ? -6.068 -8.008 -6.950 1.00 96.25 122 ILE A N 1
ATOM 1006 C CA . ILE A 1 122 ? -6.463 -6.599 -7.011 1.00 96.25 122 ILE A CA 1
ATOM 1007 C C . ILE A 1 122 ? -5.621 -5.840 -8.033 1.00 96.25 122 ILE A C 1
ATOM 1009 O O . ILE A 1 122 ? -4.460 -6.171 -8.287 1.00 96.25 122 ILE A O 1
ATOM 1013 N N . LEU A 1 123 ? -6.211 -4.781 -8.575 1.00 95.50 123 LEU A N 1
ATOM 1014 C CA . LEU A 1 123 ? -5.507 -3.812 -9.395 1.00 95.50 123 LEU A CA 1
ATOM 1015 C C . LEU A 1 123 ? -4.711 -2.852 -8.501 1.00 95.50 123 LEU A C 1
ATOM 1017 O O . LEU A 1 123 ? -5.258 -2.266 -7.563 1.00 95.50 123 LEU A O 1
ATOM 1021 N N . ILE A 1 124 ? -3.416 -2.713 -8.781 1.00 96.00 124 ILE A N 1
ATOM 1022 C CA . ILE A 1 124 ? -2.501 -1.808 -8.084 1.00 96.00 124 ILE A CA 1
ATOM 1023 C C . ILE A 1 124 ? -1.953 -0.789 -9.089 1.00 96.00 124 ILE A C 1
ATOM 1025 O O . ILE A 1 124 ? -1.475 -1.180 -10.158 1.00 96.00 124 ILE A O 1
ATOM 1029 N N . PRO A 1 125 ? -1.987 0.517 -8.762 1.00 95.44 125 PRO A N 1
ATOM 1030 C CA . PRO A 1 125 ? -1.303 1.526 -9.550 1.00 95.44 125 PRO A CA 1
ATOM 1031 C C . PRO A 1 125 ? 0.206 1.488 -9.276 1.00 95.44 125 PRO A C 1
ATOM 1033 O O . PRO A 1 125 ? 0.654 1.662 -8.141 1.00 95.44 125 PRO A O 1
ATOM 1036 N N . TYR A 1 126 ? 0.995 1.324 -10.331 1.00 96.50 126 TYR A N 1
ATOM 1037 C CA . TYR A 1 126 ? 2.452 1.378 -10.315 1.00 96.50 126 TYR A CA 1
ATOM 1038 C C . TYR A 1 126 ? 2.916 2.688 -10.949 1.00 96.50 126 TYR A C 1
ATOM 1040 O O . TYR A 1 126 ? 2.621 2.978 -12.110 1.00 96.50 126 TYR A O 1
ATOM 1048 N N . HIS A 1 127 ? 3.639 3.493 -10.169 1.00 95.62 127 HIS A N 1
ATOM 1049 C CA . HIS A 1 127 ? 4.175 4.776 -10.609 1.00 95.62 127 HIS A CA 1
ATOM 1050 C C . HIS A 1 127 ? 5.626 4.616 -11.071 1.00 95.62 127 HIS A C 1
ATOM 1052 O O . HIS A 1 127 ? 6.494 4.221 -10.289 1.00 95.62 127 HIS A O 1
ATOM 1058 N N . ILE A 1 128 ? 5.877 4.902 -12.345 1.00 94.69 128 ILE A N 1
ATOM 1059 C CA . ILE A 1 128 ? 7.180 4.790 -12.996 1.00 94.69 128 ILE A CA 1
ATOM 1060 C C . ILE A 1 128 ? 7.794 6.184 -13.102 1.00 94.69 128 ILE A C 1
ATOM 1062 O O . ILE A 1 128 ? 7.162 7.094 -13.633 1.00 94.69 128 ILE A O 1
ATOM 1066 N N . LEU A 1 129 ? 9.055 6.313 -12.685 1.00 95.12 129 LEU A N 1
ATOM 1067 C CA . LEU A 1 129 ? 9.901 7.468 -12.973 1.00 95.12 129 LEU A CA 1
ATOM 1068 C C . LEU A 1 129 ? 11.205 7.001 -13.630 1.00 95.12 129 LEU A C 1
ATOM 1070 O O . LEU A 1 129 ? 12.008 6.297 -13.018 1.00 95.12 129 LEU A O 1
ATOM 1074 N N . ILE A 1 130 ? 11.433 7.436 -14.864 1.00 93.62 130 ILE A N 1
ATOM 1075 C CA . ILE A 1 130 ? 12.674 7.243 -15.610 1.00 93.62 130 ILE A CA 1
ATOM 1076 C C . ILE A 1 130 ? 13.573 8.442 -15.330 1.00 93.62 130 ILE A C 1
ATOM 1078 O O . ILE A 1 130 ? 13.229 9.583 -15.633 1.00 93.62 130 ILE A O 1
ATOM 1082 N N . VAL A 1 131 ? 14.750 8.186 -14.762 1.00 92.44 131 VAL A N 1
ATOM 1083 C CA . VAL A 1 131 ? 15.724 9.231 -14.424 1.00 92.44 131 VAL A CA 1
ATOM 1084 C C . VAL A 1 131 ? 16.885 9.173 -15.423 1.00 92.44 131 VAL A C 1
ATOM 1086 O O . VAL A 1 131 ? 17.833 8.412 -15.210 1.00 92.44 131 VAL A O 1
ATOM 1089 N N . PRO A 1 132 ? 16.839 9.937 -16.533 1.00 89.81 132 PRO A N 1
ATOM 1090 C CA . PRO A 1 132 ? 17.921 9.950 -17.507 1.00 89.81 132 PRO A CA 1
ATOM 1091 C C . PRO A 1 132 ? 19.164 10.656 -16.952 1.00 89.81 132 PRO A C 1
ATOM 1093 O O . PRO A 1 132 ? 19.086 11.546 -16.098 1.00 89.81 132 PRO A O 1
ATOM 1096 N N . SER A 1 133 ? 20.335 10.297 -17.480 1.00 86.81 133 SER A N 1
ATOM 1097 C CA . SER A 1 133 ? 21.577 10.992 -17.140 1.00 86.81 133 SER A CA 1
ATOM 1098 C C . SER A 1 133 ? 21.558 12.423 -17.680 1.00 86.81 133 SER A C 1
ATOM 1100 O O . SER A 1 133 ? 21.347 12.641 -18.867 1.00 86.81 133 SER A O 1
ATOM 1102 N N . LYS A 1 134 ? 21.849 13.408 -16.822 1.00 78.56 134 LYS A N 1
ATOM 1103 C CA . LYS A 1 134 ? 21.919 14.837 -17.191 1.00 78.56 134 LYS A CA 1
ATOM 1104 C C . LYS A 1 134 ? 23.261 15.238 -17.822 1.00 78.56 134 LYS A C 1
ATOM 1106 O O . LYS A 1 134 ? 23.581 16.423 -17.881 1.00 78.56 134 LYS A O 1
ATOM 1111 N N . LYS A 1 135 ? 24.095 14.273 -18.231 1.00 80.00 135 LYS A N 1
ATOM 1112 C CA . LYS A 1 135 ? 25.395 14.571 -18.844 1.00 80.00 135 LYS A CA 1
ATOM 1113 C C . LYS A 1 135 ? 25.168 15.250 -20.194 1.00 80.00 135 LYS A C 1
ATOM 1115 O O . LYS A 1 135 ? 24.532 14.690 -21.079 1.00 80.00 135 LYS A O 1
ATOM 1120 N N . LEU A 1 136 ? 25.698 16.463 -20.325 1.00 66.06 136 LEU A N 1
ATOM 1121 C CA . LEU A 1 136 ? 25.639 17.252 -21.548 1.00 66.06 136 LEU A CA 1
ATOM 1122 C C . LEU A 1 136 ? 26.583 16.624 -22.585 1.00 66.06 136 LEU A C 1
ATOM 1124 O O . LEU A 1 136 ? 27.778 16.904 -22.599 1.00 66.06 136 LEU A O 1
ATOM 1128 N N . GLY A 1 137 ? 26.062 15.713 -23.400 1.00 62.03 137 GLY A N 1
ATOM 1129 C CA . GLY A 1 137 ? 26.822 15.058 -24.458 1.00 62.03 137 GLY A CA 1
ATOM 1130 C C . GLY A 1 137 ? 25.953 14.066 -25.221 1.00 62.03 137 GLY A C 1
ATOM 1131 O O . GLY A 1 137 ? 25.681 12.982 -24.718 1.00 62.03 137 GLY A O 1
ATOM 1132 N N . GLY A 1 138 ? 25.514 14.454 -26.419 1.00 71.44 138 GLY A N 1
ATOM 1133 C CA . GLY A 1 138 ? 24.667 13.644 -27.297 1.00 71.44 138 GLY A CA 1
ATOM 1134 C C . GLY A 1 138 ? 23.573 14.460 -27.989 1.00 71.44 138 GLY A C 1
ATOM 1135 O O . GLY A 1 138 ? 23.262 15.579 -27.581 1.00 71.44 138 GLY A O 1
ATOM 1136 N N . SER A 1 139 ? 23.007 13.888 -29.053 1.00 79.81 139 SER A N 1
ATOM 1137 C CA . SER A 1 139 ? 21.761 14.368 -29.664 1.00 79.81 139 SER A CA 1
ATOM 1138 C C . SER A 1 139 ? 20.567 14.078 -28.744 1.00 79.81 139 SER A C 1
ATOM 1140 O O . SER A 1 139 ? 20.674 13.285 -27.807 1.00 79.81 139 SER A O 1
ATOM 1142 N N . MET A 1 140 ? 19.420 14.706 -29.009 1.00 84.56 140 MET A N 1
ATOM 1143 C CA . MET A 1 140 ? 18.165 14.377 -28.327 1.00 84.56 140 MET A CA 1
ATOM 1144 C C . MET A 1 140 ? 17.795 12.904 -28.555 1.00 84.56 140 MET A C 1
ATOM 1146 O O . MET A 1 140 ? 18.045 12.356 -29.627 1.00 84.56 140 MET A O 1
ATOM 1150 N N . PHE A 1 141 ? 17.186 12.270 -27.551 1.00 88.69 141 PHE A N 1
ATOM 1151 C CA . PHE A 1 141 ? 16.676 10.904 -27.665 1.00 88.69 141 PHE A CA 1
ATOM 1152 C C . PHE A 1 141 ? 15.463 10.870 -28.612 1.00 88.69 141 PHE A C 1
ATOM 1154 O O . PHE A 1 141 ? 14.454 11.520 -28.343 1.00 88.69 141 PHE A O 1
ATOM 1161 N N . THR A 1 142 ? 15.574 10.145 -29.731 1.00 90.81 142 THR A N 1
ATOM 1162 C CA . THR A 1 142 ? 14.559 10.101 -30.806 1.00 90.81 142 THR A CA 1
ATOM 1163 C C . THR A 1 142 ? 13.761 8.803 -30.872 1.00 90.81 142 THR A C 1
ATOM 1165 O O . THR A 1 142 ? 12.646 8.818 -31.401 1.00 90.81 142 THR A O 1
ATOM 1168 N N . ALA A 1 143 ? 14.325 7.714 -30.344 1.00 93.81 143 ALA A N 1
ATOM 1169 C CA . ALA A 1 143 ? 13.751 6.377 -30.404 1.00 93.81 143 ALA A CA 1
ATOM 1170 C C . ALA A 1 143 ? 12.468 6.251 -29.565 1.00 93.81 143 ALA A C 1
ATOM 1172 O O . ALA A 1 143 ? 12.187 7.090 -28.703 1.00 93.81 143 ALA A O 1
ATOM 1173 N N . ASN A 1 144 ? 11.683 5.198 -29.800 1.00 95.38 144 ASN A N 1
ATOM 1174 C CA . ASN A 1 144 ? 10.480 4.914 -29.016 1.00 95.38 144 ASN A CA 1
ATOM 1175 C C . ASN A 1 144 ? 10.828 3.975 -27.849 1.00 95.38 144 ASN A C 1
ATOM 1177 O O . ASN A 1 144 ? 11.207 2.825 -28.093 1.00 95.38 144 ASN A O 1
ATOM 1181 N N . PRO A 1 145 ? 10.747 4.444 -26.587 1.00 97.12 145 PRO A N 1
ATOM 1182 C CA . PRO A 1 145 ? 11.096 3.633 -25.434 1.00 97.12 145 PRO A CA 1
ATOM 1183 C C . PRO A 1 145 ? 9.968 2.676 -25.037 1.00 97.12 145 PRO A C 1
ATOM 1185 O O . PRO A 1 145 ? 8.784 2.978 -25.181 1.00 97.12 145 PRO A O 1
ATOM 1188 N N . TRP A 1 146 ? 10.343 1.543 -24.456 1.00 97.50 146 TRP A N 1
ATOM 1189 C CA . TRP A 1 146 ? 9.425 0.573 -23.868 1.00 97.50 146 TRP A CA 1
ATOM 1190 C C . TRP A 1 146 ? 9.953 0.064 -22.528 1.00 97.50 146 TRP A C 1
ATOM 1192 O O . TRP A 1 146 ? 11.159 0.084 -22.280 1.00 97.50 146 TRP A O 1
ATOM 1202 N N . ILE A 1 147 ? 9.048 -0.396 -21.665 1.00 97.81 147 ILE A N 1
ATOM 1203 C CA . ILE A 1 147 ? 9.367 -0.920 -20.335 1.00 97.81 147 ILE A CA 1
ATOM 1204 C C . ILE A 1 147 ? 8.558 -2.183 -20.023 1.00 97.81 147 ILE A C 1
ATOM 1206 O O . ILE A 1 147 ? 7.407 -2.312 -20.431 1.00 97.81 147 ILE A O 1
ATOM 1210 N N . CYS A 1 148 ? 9.157 -3.114 -19.290 1.00 98.06 148 CYS A N 1
ATOM 1211 C CA . CYS A 1 148 ? 8.500 -4.284 -18.718 1.00 98.06 148 CYS A CA 1
ATOM 1212 C C . CYS A 1 148 ? 8.906 -4.406 -17.245 1.00 98.06 148 CYS A C 1
ATOM 1214 O O . CYS A 1 148 ? 10.084 -4.255 -16.914 1.00 98.06 148 CYS A O 1
ATOM 1216 N N . ILE A 1 149 ? 7.938 -4.626 -16.357 1.00 98.31 149 ILE A N 1
ATOM 1217 C CA . ILE A 1 149 ? 8.146 -4.687 -14.908 1.00 98.31 149 ILE A CA 1
ATOM 1218 C C . ILE A 1 149 ? 7.698 -6.057 -14.418 1.00 98.31 149 ILE A C 1
ATOM 1220 O O . ILE A 1 149 ? 6.546 -6.436 -14.619 1.00 98.31 149 ILE A O 1
ATOM 1224 N N . SER A 1 150 ? 8.583 -6.758 -13.717 1.00 98.38 150 SER A N 1
ATOM 1225 C CA . SER A 1 150 ? 8.302 -8.077 -13.155 1.00 98.38 150 SER A CA 1
ATOM 1226 C C . SER A 1 150 ? 8.424 -8.046 -11.631 1.00 98.38 150 SER A C 1
ATOM 1228 O O . SER A 1 150 ? 9.294 -7.387 -11.050 1.00 98.38 150 SER A O 1
ATOM 1230 N N . GLY A 1 151 ? 7.547 -8.785 -10.965 1.00 98.44 151 GLY A N 1
ATOM 1231 C CA . GLY A 1 151 ? 7.535 -9.003 -9.527 1.00 98.44 151 GLY A CA 1
ATOM 1232 C C . GLY A 1 151 ? 7.280 -10.471 -9.190 1.00 98.44 151 GLY A C 1
ATOM 1233 O O . GLY A 1 151 ? 7.198 -11.325 -10.069 1.00 98.44 151 GLY A O 1
ATOM 1234 N N . GLU A 1 152 ? 7.196 -10.780 -7.902 1.00 98.25 152 GLU A N 1
ATOM 1235 C CA . GLU A 1 152 ? 7.036 -12.157 -7.413 1.00 98.25 152 GLU A CA 1
ATOM 1236 C C . GLU A 1 152 ? 5.718 -12.831 -7.842 1.00 98.25 152 GLU A C 1
ATOM 1238 O O . GLU A 1 152 ? 5.651 -14.058 -7.880 1.00 98.25 152 GLU A O 1
ATOM 1243 N N . LEU A 1 153 ? 4.674 -12.056 -8.159 1.00 97.81 153 LEU A N 1
ATOM 1244 C CA . LEU A 1 153 ? 3.350 -12.579 -8.529 1.00 97.81 153 LEU A CA 1
ATOM 1245 C C . LEU A 1 153 ? 3.055 -12.508 -10.033 1.00 97.81 153 LEU A C 1
ATOM 1247 O O . LEU A 1 153 ? 2.027 -13.024 -10.472 1.00 97.81 153 LEU A O 1
ATOM 1251 N N . GLY A 1 154 ? 3.926 -11.886 -10.827 1.00 97.50 154 GLY A N 1
ATOM 1252 C CA . GLY A 1 154 ? 3.729 -11.758 -12.267 1.00 97.50 154 GLY A CA 1
ATOM 1253 C C . GLY A 1 154 ? 4.537 -10.628 -12.885 1.00 97.50 154 GLY A C 1
ATOM 1254 O O . GLY A 1 154 ? 5.398 -10.025 -12.247 1.00 97.50 154 GLY A O 1
ATOM 1255 N N . GLU A 1 155 ? 4.234 -10.319 -14.138 1.00 97.81 155 GLU A N 1
ATOM 1256 C CA . GLU A 1 155 ? 4.882 -9.253 -14.893 1.00 97.81 155 GLU A CA 1
ATOM 1257 C C . GLU A 1 155 ? 3.888 -8.484 -15.758 1.00 97.81 155 GLU A C 1
ATOM 1259 O O . GLU A 1 155 ? 2.798 -8.963 -16.079 1.00 97.81 155 GLU A O 1
ATOM 1264 N N . THR A 1 156 ? 4.265 -7.265 -16.126 1.00 97.62 156 THR A N 1
ATOM 1265 C CA . THR A 1 156 ? 3.525 -6.489 -17.113 1.00 97.62 156 THR A CA 1
ATOM 1266 C C . THR A 1 156 ? 3.775 -7.034 -18.513 1.00 97.62 156 THR A C 1
ATOM 1268 O O . THR A 1 156 ? 4.785 -7.671 -18.792 1.00 97.62 156 THR A O 1
ATOM 1271 N N . GLN A 1 157 ? 2.895 -6.686 -19.449 1.00 95.50 157 GLN A N 1
ATOM 1272 C CA . GLN A 1 157 ? 3.269 -6.730 -20.862 1.00 95.50 157 GLN A CA 1
ATOM 1273 C C . GLN A 1 157 ? 4.343 -5.668 -21.155 1.00 95.50 157 GLN A C 1
ATOM 1275 O O . GLN A 1 157 ? 4.645 -4.819 -20.309 1.00 95.50 157 GLN A O 1
ATOM 1280 N N . ILE A 1 158 ? 4.892 -5.681 -22.371 1.00 96.50 158 ILE A N 1
ATOM 1281 C CA . ILE A 1 158 ? 5.741 -4.588 -22.849 1.00 96.50 158 ILE A CA 1
ATOM 1282 C C . ILE A 1 158 ? 4.883 -3.323 -22.958 1.00 96.50 158 ILE A C 1
ATOM 1284 O O . ILE A 1 158 ? 4.001 -3.220 -23.811 1.00 96.50 158 ILE A O 1
ATOM 1288 N N . LEU A 1 159 ? 5.157 -2.353 -22.093 1.00 96.38 159 LEU A N 1
ATOM 1289 C CA . LEU A 1 159 ? 4.501 -1.055 -22.066 1.00 96.38 159 LEU A CA 1
ATOM 1290 C C . LEU A 1 159 ? 5.280 -0.086 -22.952 1.00 96.38 159 LEU A C 1
ATOM 1292 O O . LEU A 1 159 ? 6.451 0.198 -22.701 1.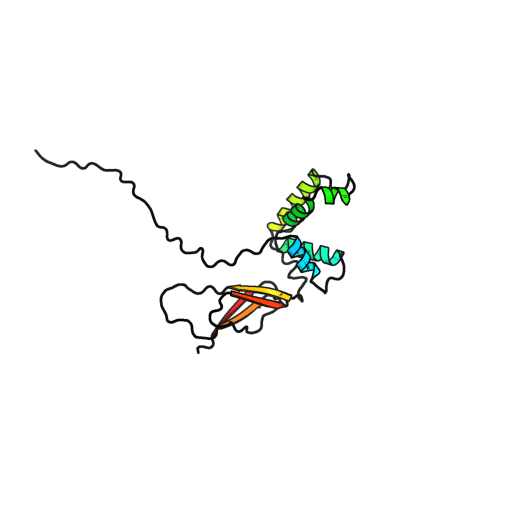00 96.38 159 LEU A O 1
ATOM 1296 N N . GLN A 1 160 ? 4.623 0.441 -23.981 1.00 96.69 160 GLN A N 1
ATOM 1297 C CA . GLN A 1 160 ? 5.184 1.515 -24.796 1.00 96.69 160 GLN A CA 1
ATOM 1298 C C . GLN A 1 160 ? 5.129 2.827 -24.016 1.00 96.69 160 GLN A C 1
ATOM 1300 O O . GLN A 1 160 ? 4.070 3.223 -23.525 1.00 96.69 160 GLN A O 1
ATOM 1305 N N . ILE A 1 161 ? 6.267 3.505 -23.916 1.00 95.75 161 ILE A N 1
ATOM 1306 C CA . ILE A 1 161 ? 6.375 4.799 -23.252 1.00 95.75 161 ILE A CA 1
ATOM 1307 C C . ILE A 1 161 ? 6.286 5.882 -24.332 1.00 95.75 161 ILE A C 1
ATOM 1309 O O . ILE A 1 161 ? 7.077 5.872 -25.279 1.00 95.75 161 ILE A O 1
ATOM 1313 N N . PRO A 1 162 ? 5.350 6.841 -24.228 1.00 93.88 162 PRO A N 1
ATOM 1314 C CA . PRO A 1 162 ? 5.293 7.937 -25.181 1.00 93.88 162 PRO A CA 1
ATOM 1315 C C . PRO A 1 162 ? 6.608 8.728 -25.192 1.00 93.88 162 PRO A C 1
ATOM 1317 O O . PRO A 1 162 ? 7.221 8.970 -24.150 1.00 93.88 162 PRO A O 1
ATOM 1320 N N . ARG A 1 163 ? 7.044 9.166 -26.377 1.00 90.25 163 ARG A N 1
ATOM 1321 C CA . ARG A 1 163 ? 8.276 9.957 -26.514 1.00 90.25 163 ARG A CA 1
ATOM 1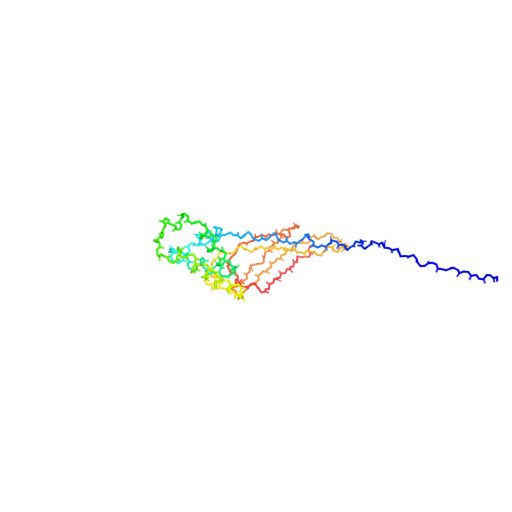322 C C . ARG A 1 163 ? 8.239 11.185 -25.603 1.00 90.25 163 ARG A C 1
ATOM 1324 O O . ARG A 1 163 ? 7.224 11.871 -25.515 1.00 90.25 163 ARG A O 1
ATOM 1331 N N . ASN A 1 164 ? 9.371 11.467 -24.961 1.00 88.00 164 ASN A N 1
ATOM 1332 C CA . ASN A 1 164 ? 9.551 12.556 -23.993 1.00 88.00 164 ASN A CA 1
ATOM 1333 C C . ASN A 1 164 ? 8.730 12.433 -22.693 1.00 88.00 164 ASN A C 1
ATOM 1335 O O . ASN A 1 164 ? 8.703 13.382 -21.911 1.00 88.00 164 ASN A O 1
ATOM 1339 N N . VAL A 1 165 ? 8.100 11.284 -22.425 1.00 93.75 165 VAL A N 1
ATOM 1340 C CA . VAL A 1 165 ? 7.482 10.992 -21.126 1.00 93.75 165 VAL A CA 1
ATOM 1341 C C . VAL A 1 165 ? 8.476 10.230 -20.258 1.00 93.75 165 VAL A C 1
ATOM 1343 O O . VAL A 1 165 ? 8.992 9.187 -20.646 1.00 93.75 165 VAL A O 1
ATOM 1346 N N . LEU A 1 166 ? 8.747 10.771 -19.072 1.00 93.06 166 LEU A N 1
ATOM 1347 C CA . LEU A 1 166 ? 9.643 10.170 -18.079 1.00 93.06 166 LEU A CA 1
ATOM 1348 C C . LEU A 1 166 ? 8.909 9.745 -16.805 1.00 93.06 166 LEU A C 1
ATOM 1350 O O . LEU A 1 166 ? 9.498 9.079 -15.965 1.00 93.06 166 LEU A O 1
ATOM 1354 N N . GLU A 1 167 ? 7.644 10.123 -16.651 1.00 94.44 167 GLU A N 1
ATOM 1355 C CA . GLU A 1 167 ? 6.833 9.838 -15.472 1.00 94.44 167 GLU A CA 1
ATOM 1356 C C . GLU A 1 167 ? 5.447 9.396 -15.931 1.00 94.44 167 GLU A C 1
ATOM 1358 O O . GLU A 1 167 ? 4.795 10.088 -16.717 1.00 94.44 167 GLU A O 1
ATOM 1363 N N . MET A 1 168 ? 5.012 8.221 -15.486 1.00 94.12 168 MET A N 1
ATOM 1364 C CA . MET A 1 168 ? 3.682 7.706 -15.797 1.00 94.12 168 MET A CA 1
ATOM 1365 C C . MET A 1 168 ? 3.209 6.730 -14.728 1.00 94.12 168 MET A C 1
ATOM 1367 O O . MET A 1 168 ? 4.004 6.027 -14.108 1.00 94.12 168 MET A O 1
ATOM 1371 N N . THR A 1 169 ? 1.896 6.647 -14.555 1.00 95.00 169 THR A N 1
ATOM 1372 C CA . THR A 1 169 ? 1.255 5.636 -13.712 1.00 95.00 169 THR A CA 1
ATOM 1373 C C . THR A 1 169 ? 0.465 4.699 -14.601 1.00 95.00 169 THR A C 1
ATOM 1375 O O . THR A 1 169 ? -0.290 5.155 -15.459 1.00 95.00 169 THR A O 1
ATOM 1378 N N . PHE A 1 170 ? 0.603 3.402 -14.372 1.00 94.38 170 PHE A N 1
ATOM 1379 C CA . PHE A 1 170 ? -0.265 2.398 -14.971 1.00 94.38 170 PHE A CA 1
ATOM 1380 C C . PHE A 1 170 ? -0.884 1.545 -13.871 1.00 94.38 170 PHE A C 1
ATOM 1382 O O . PHE A 1 170 ? -0.355 1.456 -12.766 1.00 94.38 170 PHE A O 1
ATOM 1389 N N . GLU A 1 171 ? -2.016 0.930 -14.173 1.00 95.75 171 GLU A N 1
ATOM 1390 C CA . GLU A 1 171 ? -2.714 0.047 -13.251 1.00 95.75 171 GLU A CA 1
ATOM 1391 C C . GLU A 1 171 ? -2.745 -1.357 -13.852 1.00 95.75 171 GLU A C 1
ATOM 1393 O O . GLU A 1 171 ? -3.111 -1.537 -15.015 1.00 95.75 171 GLU A O 1
ATOM 1398 N N . CYS A 1 172 ? -2.319 -2.351 -13.079 1.00 96.88 172 CYS A N 1
ATOM 1399 C CA . CYS A 1 172 ? -2.397 -3.756 -13.465 1.00 96.88 172 CYS A CA 1
ATOM 1400 C C . CYS A 1 172 ? -2.660 -4.628 -12.241 1.00 96.88 172 CYS A C 1
ATOM 1402 O O . CYS A 1 172 ? -2.653 -4.146 -11.108 1.00 96.88 172 CYS A O 1
ATOM 1404 N N . GLN A 1 173 ? -2.883 -5.923 -12.464 1.00 97.56 173 GLN A N 1
ATOM 1405 C CA . GLN A 1 173 ? -2.968 -6.879 -11.368 1.00 97.56 173 GLN A CA 1
ATOM 1406 C C . GLN A 1 173 ? -1.692 -6.825 -10.517 1.00 97.56 173 GLN A C 1
ATOM 1408 O O . GLN A 1 173 ? -0.595 -6.644 -11.043 1.00 97.56 173 GLN A O 1
ATOM 1413 N N . ASN A 1 174 ? -1.858 -6.966 -9.205 1.00 98.12 174 ASN A N 1
ATOM 1414 C CA . ASN A 1 174 ? -0.782 -6.977 -8.228 1.00 98.12 174 ASN A CA 1
ATOM 1415 C C . ASN A 1 174 ? 0.381 -7.905 -8.646 1.00 98.12 174 ASN A C 1
ATOM 1417 O O . ASN A 1 174 ? 0.253 -9.126 -8.644 1.00 98.12 174 ASN A O 1
ATOM 1421 N N . LEU A 1 175 ? 1.531 -7.300 -8.950 1.00 98.44 175 LEU A N 1
ATOM 1422 C CA . LEU A 1 175 ? 2.790 -7.954 -9.320 1.00 98.44 175 LEU A CA 1
ATOM 1423 C C . LEU A 1 175 ? 3.569 -8.484 -8.106 1.00 98.44 175 LEU A C 1
ATOM 1425 O O . LEU A 1 175 ? 4.605 -9.125 -8.264 1.00 98.44 175 LEU A O 1
ATOM 1429 N N . GLY A 1 176 ? 3.100 -8.229 -6.886 1.00 98.25 176 GLY A N 1
ATOM 1430 C CA . GLY A 1 176 ? 3.810 -8.567 -5.661 1.00 98.25 176 GLY A CA 1
ATOM 1431 C C . GLY A 1 176 ? 4.978 -7.625 -5.392 1.00 98.25 176 GLY A C 1
ATOM 1432 O O . GLY A 1 176 ? 4.996 -6.465 -5.818 1.00 98.25 176 GLY A O 1
ATOM 1433 N N . LYS A 1 177 ? 5.991 -8.135 -4.689 1.00 98.00 177 LYS A N 1
ATOM 1434 C CA . LYS A 1 177 ? 7.257 -7.423 -4.532 1.00 98.00 177 LYS A CA 1
ATOM 1435 C C . LYS A 1 177 ? 7.955 -7.338 -5.889 1.00 98.00 177 LYS A C 1
ATOM 1437 O O . LYS A 1 177 ? 8.213 -8.357 -6.527 1.00 98.00 177 LYS A O 1
ATOM 1442 N N . LEU A 1 178 ? 8.257 -6.118 -6.324 1.00 98.25 178 LEU A N 1
ATOM 1443 C CA . LEU A 1 178 ? 8.955 -5.881 -7.586 1.00 98.25 178 LEU A CA 1
ATOM 1444 C C . LEU A 1 178 ? 10.380 -6.439 -7.526 1.00 98.25 178 LEU A C 1
ATOM 1446 O O . LEU A 1 178 ? 11.069 -6.291 -6.515 1.00 98.25 178 LEU A O 1
ATOM 1450 N N . THR A 1 179 ? 10.814 -7.063 -8.619 1.00 98.19 179 THR A N 1
ATOM 1451 C CA . THR A 1 179 ? 12.112 -7.745 -8.702 1.00 98.19 179 THR A CA 1
ATOM 1452 C C . THR A 1 179 ? 12.995 -7.152 -9.788 1.00 98.19 179 THR A C 1
ATOM 1454 O O . THR A 1 179 ? 14.139 -6.790 -9.518 1.00 98.19 179 THR A O 1
ATOM 1457 N N . THR A 1 180 ? 12.475 -7.029 -11.009 1.00 98.25 180 THR A N 1
ATOM 1458 C CA . THR A 1 180 ? 13.251 -6.617 -12.179 1.00 98.25 180 THR A CA 1
ATOM 1459 C C . THR A 1 180 ? 12.461 -5.656 -13.053 1.00 98.25 180 THR A C 1
ATOM 1461 O O . THR A 1 180 ? 11.231 -5.675 -13.095 1.00 98.25 180 THR A O 1
ATOM 1464 N N . VAL A 1 181 ? 13.196 -4.783 -13.739 1.00 98.25 181 VAL A N 1
ATOM 1465 C CA . VAL A 1 181 ? 12.658 -3.848 -14.724 1.00 98.25 181 VAL A CA 1
ATOM 1466 C C . VAL A 1 181 ? 13.540 -3.926 -15.958 1.00 98.25 181 VAL A C 1
ATOM 1468 O O . VAL A 1 181 ? 14.759 -3.781 -15.865 1.00 98.25 181 VAL A O 1
ATOM 1471 N N . GLN A 1 182 ? 12.918 -4.154 -17.106 1.00 98.00 182 GLN A N 1
ATOM 1472 C CA . GLN A 1 182 ? 13.562 -4.139 -18.410 1.00 98.00 182 GLN A CA 1
ATOM 1473 C C . GLN A 1 182 ? 13.123 -2.875 -19.135 1.00 98.00 182 GLN A C 1
ATOM 1475 O O . GLN A 1 182 ? 11.937 -2.558 -19.161 1.00 98.00 182 GLN A O 1
ATOM 1480 N N . ILE A 1 183 ? 14.073 -2.147 -19.711 1.00 97.12 183 ILE A N 1
ATOM 1481 C CA . ILE A 1 183 ? 13.810 -0.936 -20.482 1.00 97.12 183 ILE A CA 1
ATOM 1482 C C . ILE A 1 183 ? 14.638 -0.984 -21.759 1.00 97.12 183 ILE A C 1
ATOM 1484 O O . ILE A 1 183 ? 15.799 -1.398 -21.742 1.00 97.12 183 ILE A O 1
ATOM 1488 N N . GLY A 1 184 ? 14.043 -0.561 -22.863 1.00 96.94 184 GLY A N 1
ATOM 1489 C CA . GLY A 1 184 ? 14.705 -0.526 -24.156 1.00 96.94 184 GLY A CA 1
ATOM 1490 C C . GLY A 1 184 ? 14.070 0.495 -25.080 1.00 96.94 184 GLY A C 1
ATOM 1491 O O . GLY A 1 184 ? 13.197 1.263 -24.680 1.00 96.94 184 GLY A O 1
ATOM 1492 N N . HIS A 1 185 ? 14.527 0.505 -26.324 1.00 96.88 185 HIS A N 1
ATOM 1493 C CA . HIS A 1 185 ? 13.941 1.293 -27.397 1.00 96.88 185 HIS A CA 1
ATOM 1494 C C . HIS A 1 185 ? 14.035 0.532 -28.720 1.00 96.88 185 HIS A C 1
ATOM 1496 O O . HIS A 1 185 ? 14.747 -0.465 -28.824 1.00 96.88 185 HIS A O 1
ATOM 1502 N N . ASP A 1 186 ? 13.323 1.003 -29.733 1.00 95.62 186 ASP A N 1
ATOM 1503 C CA . ASP A 1 186 ? 13.252 0.389 -31.065 1.00 95.62 186 ASP A CA 1
ATOM 1504 C C . ASP A 1 186 ? 14.435 0.711 -31.996 1.00 95.62 186 ASP A C 1
ATOM 1506 O O . ASP A 1 186 ? 14.567 0.093 -33.048 1.00 95.62 186 ASP A O 1
ATOM 1510 N N . ASN A 1 187 ? 15.308 1.642 -31.596 1.00 93.50 187 ASN A N 1
ATOM 1511 C CA . ASN A 1 187 ? 16.492 2.064 -32.362 1.00 93.50 187 ASN A CA 1
ATOM 1512 C C . ASN A 1 187 ? 16.140 2.795 -33.674 1.00 93.50 187 ASN A C 1
ATOM 1514 O O . ASN A 1 187 ? 16.913 2.739 -34.632 1.00 93.50 187 ASN A O 1
ATOM 1518 N N . SER A 1 188 ? 14.979 3.467 -33.708 1.00 90.31 188 SER A N 1
ATOM 1519 C CA . SER A 1 188 ? 14.558 4.343 -34.811 1.00 90.31 188 SER A CA 1
ATOM 1520 C C . SER A 1 188 ? 15.328 5.660 -34.876 1.00 90.31 188 SER A C 1
ATOM 1522 O O . SER A 1 188 ? 15.552 6.250 -33.787 1.00 90.31 188 SER A O 1
#

Radius of gyration: 27.05 Å; chains: 1; bounding box: 92×58×66 Å